Protein AF-A0A8S3QR11-F1 (afdb_monomer_lite)

Secondary structure (DSSP, 8-state):
--PPPTHHHHHHHHHHHHHHHHHHHHHHHHHHH---------S-TTS--------TT-TTTGGG---PPP--------SEEE-TTSEEEE-HHHHTT---EEEEEEEEEPTT-SS-EEE---EEEETTB-EE--SSEEEEEEEETTEEEEEEEEE-----------SS----------TT--HHHHHHH-HHHHHHHHHHS----------

Radius of gyration: 30.71 Å; chains: 1; bounding box: 79×85×57 Å

Sequence (211 aa):
MRAFPINYCTRRKQVLLLLCCLVILYGFKLHVEDDVQFNFININGNEKCEIPKVNPFDESILPFFWKPNPIVCSENTELVYIDDDEMIHINKNRTKGKHIECYYQSVIRKEQSDDKILFGTSVWFNESRSAMMESDFAKVVCVFEGKNIYERLHYHIKKKQKYFKSDNDSFSVLLFGVDSMSRLAAIRELPKTLTYLEKHLALMFLMVIQK

InterPro domains:
  IPR004245 Protein of unknown function DUF229 [PF02995] (72-200)
  IPR004245 Protein of unknown function DUF229 [PTHR10974] (42-207)

Foldseek 3Di:
DDDDDPPPVVVVVVVVVVVVVVVVVVVVVVVVVPPVPPPPDPPDPPDDDDDDPDDLVDPVCVVVDDDDDDDDDDPDDDQWDADPQQKIAGDPVVCVPAWKKKWKWAWAADPPDPPDTDTHDTDIDTHVGIDHDPHQKIWMWMDGPNDTPDTDIDGDDDDPDPPDPPVDPDDDDDDDDDPPDDPSRCVVPVVVVVVCCVVPHPDDDDDDPPD

Structure (mmCIF, N/CA/C/O backbone):
data_AF-A0A8S3QR11-F1
#
_entry.id   AF-A0A8S3QR11-F1
#
loop_
_atom_site.group_PDB
_atom_site.id
_atom_site.type_symbol
_atom_site.label_atom_id
_atom_site.label_alt_id
_atom_site.label_comp_id
_atom_site.label_asym_id
_atom_site.label_entity_id
_atom_site.label_seq_id
_atom_site.pdbx_PDB_ins_code
_atom_site.Cartn_x
_atom_site.Cartn_y
_atom_site.Cartn_z
_atom_site.occupancy
_atom_site.B_iso_or_equiv
_atom_site.auth_seq_id
_atom_site.auth_comp_id
_atom_site.auth_asym_id
_atom_site.auth_atom_id
_atom_site.pdbx_PDB_model_num
ATOM 1 N N . MET A 1 1 ? 53.545 -57.734 26.446 1.00 37.59 1 MET A N 1
ATOM 2 C CA . MET A 1 1 ? 52.810 -56.450 26.462 1.00 37.59 1 MET A CA 1
ATOM 3 C C . MET A 1 1 ? 53.315 -55.570 25.324 1.00 37.59 1 MET A C 1
ATOM 5 O O . MET A 1 1 ? 54.474 -55.184 25.356 1.00 37.59 1 MET A O 1
ATOM 9 N N . ARG A 1 2 ? 52.491 -55.287 24.308 1.00 36.25 2 ARG A N 1
ATOM 10 C CA . ARG A 1 2 ? 52.680 -54.164 23.371 1.00 36.25 2 ARG A CA 1
ATOM 11 C C . ARG A 1 2 ? 51.292 -53.626 23.026 1.00 36.25 2 ARG A C 1
ATOM 13 O O . ARG A 1 2 ? 50.513 -54.327 22.392 1.00 36.25 2 ARG A O 1
ATOM 20 N N . ALA A 1 3 ? 50.975 -52.434 23.520 1.00 46.28 3 ALA A N 1
ATOM 21 C CA . ALA A 1 3 ? 49.742 -51.721 23.211 1.00 46.28 3 ALA A CA 1
ATOM 22 C C . ALA A 1 3 ? 49.945 -50.896 21.929 1.00 46.28 3 ALA A C 1
ATOM 24 O O . ALA A 1 3 ? 50.916 -50.148 21.829 1.00 46.28 3 ALA A O 1
ATOM 25 N N . PHE A 1 4 ? 49.049 -51.044 20.951 1.00 47.19 4 PHE A N 1
ATOM 26 C CA . PHE A 1 4 ? 48.981 -50.192 19.759 1.00 47.19 4 PHE A CA 1
ATOM 27 C C . PHE A 1 4 ? 48.080 -48.971 20.037 1.00 47.19 4 PHE A C 1
ATOM 29 O O . PHE A 1 4 ? 47.032 -49.134 20.664 1.00 47.19 4 PHE A O 1
ATOM 36 N N . PRO A 1 5 ? 48.442 -47.750 19.595 1.00 52.16 5 PRO A N 1
ATOM 37 C CA . PRO A 1 5 ? 47.736 -46.537 19.992 1.00 52.16 5 PRO A CA 1
ATOM 38 C C . PRO A 1 5 ? 46.515 -46.260 19.102 1.00 52.16 5 PRO A C 1
ATOM 40 O O . PRO A 1 5 ? 46.613 -46.123 17.884 1.00 52.16 5 PRO A O 1
ATOM 43 N N . ILE A 1 6 ? 45.364 -46.083 19.748 1.00 55.56 6 ILE A N 1
ATOM 44 C CA . ILE A 1 6 ? 44.039 -45.809 19.158 1.00 55.56 6 ILE A CA 1
ATOM 45 C C . ILE A 1 6 ? 43.934 -44.375 18.565 1.00 55.56 6 ILE A C 1
ATOM 47 O O . ILE A 1 6 ? 43.006 -44.056 17.825 1.00 55.56 6 ILE A O 1
ATOM 51 N N . ASN A 1 7 ? 44.932 -43.512 18.787 1.00 56.22 7 ASN A N 1
ATOM 52 C CA . ASN A 1 7 ? 44.888 -42.082 18.436 1.00 56.22 7 ASN A CA 1
ATOM 53 C C . ASN A 1 7 ? 45.126 -41.741 16.949 1.00 56.22 7 ASN A C 1
ATOM 55 O O . ASN A 1 7 ? 44.887 -40.606 16.534 1.00 56.22 7 ASN A O 1
ATOM 59 N N . TYR A 1 8 ? 45.582 -42.686 16.120 1.00 53.75 8 TYR A N 1
ATOM 60 C CA . TYR A 1 8 ? 45.918 -42.396 14.716 1.00 53.75 8 TYR A CA 1
ATOM 61 C C . TYR A 1 8 ? 44.677 -42.310 13.804 1.00 53.75 8 TYR A C 1
ATOM 63 O O . TYR A 1 8 ? 44.641 -41.530 12.850 1.00 53.75 8 TYR A O 1
ATOM 71 N N . CYS A 1 9 ? 43.620 -43.069 14.116 1.00 55.62 9 CYS A N 1
ATOM 72 C CA . CYS A 1 9 ? 42.429 -43.175 13.265 1.00 55.62 9 CYS A CA 1
ATOM 73 C C . CYS A 1 9 ? 41.533 -41.920 13.341 1.00 55.62 9 CYS A C 1
ATOM 75 O O . CYS A 1 9 ? 41.012 -41.457 12.325 1.00 55.62 9 CYS A O 1
ATOM 77 N N . THR A 1 10 ? 41.418 -41.307 14.523 1.00 59.50 10 THR A N 1
ATOM 78 C CA . THR A 1 10 ? 40.613 -40.093 14.756 1.00 59.50 10 THR A CA 1
ATOM 79 C C . THR A 1 10 ? 41.236 -38.859 14.100 1.00 59.50 10 THR A C 1
ATOM 81 O O . THR A 1 10 ? 40.536 -38.069 13.468 1.00 59.50 10 THR A O 1
ATOM 84 N N . ARG A 1 11 ? 42.571 -38.738 14.152 1.00 66.00 11 ARG A N 1
ATOM 85 C CA . ARG A 1 11 ? 43.321 -37.637 13.527 1.00 66.00 11 ARG A CA 1
ATOM 86 C C . ARG A 1 11 ? 43.220 -37.670 11.998 1.00 66.00 11 ARG A C 1
ATOM 88 O O . ARG A 1 11 ? 43.068 -36.627 11.373 1.00 66.00 11 ARG A O 1
ATOM 95 N N . ARG A 1 12 ? 43.212 -38.865 11.391 1.00 73.38 12 ARG A N 1
ATOM 96 C CA . ARG A 1 12 ? 43.036 -39.035 9.937 1.00 73.38 12 ARG A CA 1
ATOM 97 C C . ARG A 1 12 ? 41.637 -38.624 9.464 1.00 73.38 12 ARG A C 1
ATOM 99 O O . ARG A 1 12 ? 41.526 -37.988 8.422 1.00 73.38 12 ARG A O 1
ATOM 106 N N . LYS A 1 13 ? 40.586 -38.927 10.239 1.00 75.81 13 LYS A N 1
ATOM 107 C CA . LYS A 1 13 ? 39.209 -38.487 9.940 1.00 75.81 13 LYS A CA 1
ATOM 108 C C . LYS A 1 13 ? 39.047 -36.968 10.049 1.00 75.81 13 LYS A C 1
ATOM 110 O O . LYS A 1 13 ? 38.417 -36.372 9.184 1.00 75.81 13 LYS A O 1
ATOM 115 N N . GLN A 1 14 ? 39.656 -36.343 11.060 1.00 78.44 14 GLN A N 1
ATOM 116 C CA . GLN A 1 14 ? 39.632 -34.883 11.224 1.00 78.44 14 GLN A CA 1
ATOM 117 C C . GLN A 1 14 ? 40.345 -34.151 10.077 1.00 78.44 14 GLN A C 1
ATOM 119 O O . GLN A 1 14 ? 39.820 -33.167 9.567 1.00 78.44 14 GLN A O 1
ATOM 124 N N . VAL A 1 15 ? 41.494 -34.661 9.617 1.00 86.62 15 VAL A N 1
ATOM 125 C CA . VAL A 1 15 ? 42.213 -34.088 8.462 1.00 86.62 15 VAL A CA 1
ATOM 126 C C . VAL A 1 15 ? 41.386 -34.192 7.175 1.00 86.62 15 VAL A C 1
ATOM 128 O O . VAL A 1 15 ? 41.342 -33.244 6.398 1.00 86.62 15 VAL A O 1
ATOM 131 N N . LEU A 1 16 ? 40.685 -35.310 6.964 1.00 88.00 16 LEU A N 1
ATOM 132 C CA . LEU A 1 16 ? 39.830 -35.514 5.788 1.00 88.00 16 LEU A CA 1
ATOM 133 C C . LEU A 1 16 ? 38.614 -34.574 5.772 1.00 88.00 16 LEU A C 1
ATOM 135 O O . LEU A 1 16 ? 38.264 -34.044 4.720 1.00 88.00 16 LEU A O 1
ATOM 139 N N . LEU A 1 17 ? 38.012 -34.333 6.940 1.00 89.38 17 LEU A N 1
ATOM 140 C CA . LEU A 1 17 ? 36.920 -33.371 7.114 1.00 89.38 17 LEU A CA 1
ATOM 141 C C . LEU A 1 17 ? 37.377 -31.938 6.822 1.00 89.38 17 LEU A C 1
ATOM 143 O O . LEU A 1 17 ? 36.705 -31.228 6.080 1.00 89.38 17 LEU A O 1
ATOM 147 N N . LEU A 1 18 ? 38.545 -31.539 7.337 1.00 91.56 18 LEU A N 1
ATOM 148 C CA . LEU A 1 18 ? 39.119 -30.218 7.068 1.00 91.56 18 LEU A CA 1
ATOM 149 C C . LEU A 1 18 ? 39.428 -30.019 5.579 1.00 91.56 18 LEU A C 1
ATOM 151 O O . LEU A 1 18 ? 39.108 -28.968 5.032 1.00 91.56 18 LEU A O 1
ATOM 155 N N . LEU A 1 19 ? 39.986 -31.031 4.907 1.00 93.25 19 LEU A N 1
ATOM 156 C CA . LEU A 1 19 ? 40.235 -30.974 3.464 1.00 93.25 19 LEU A CA 1
ATOM 157 C C . LEU A 1 19 ? 38.933 -30.864 2.659 1.00 93.25 19 LEU A C 1
ATOM 159 O O . LEU A 1 19 ? 38.862 -30.039 1.754 1.00 93.25 19 LEU A O 1
ATOM 163 N N . CYS A 1 20 ? 37.889 -31.623 3.011 1.00 92.44 20 CYS A N 1
ATOM 164 C CA . CYS A 1 20 ? 36.579 -31.487 2.363 1.00 92.44 20 CYS A CA 1
ATOM 165 C C . CYS A 1 20 ? 35.984 -30.089 2.566 1.00 92.44 20 CYS A C 1
ATOM 167 O O . CYS A 1 20 ? 35.517 -29.487 1.604 1.00 92.44 20 CYS A O 1
ATOM 169 N N . CYS A 1 21 ? 36.040 -29.540 3.784 1.00 92.56 21 CYS A N 1
ATOM 170 C CA . CYS A 1 21 ? 35.578 -28.177 4.048 1.00 92.56 21 CYS A CA 1
ATOM 171 C C . CYS A 1 21 ? 36.361 -27.136 3.239 1.00 92.56 21 CYS A C 1
ATOM 173 O O . CYS A 1 21 ? 35.747 -26.233 2.685 1.00 92.56 21 CYS A O 1
ATOM 175 N N . LEU A 1 22 ? 37.686 -27.271 3.118 1.00 93.38 22 LEU A N 1
ATOM 176 C CA . LEU A 1 22 ? 38.502 -26.361 2.308 1.00 93.38 22 LEU A CA 1
ATOM 177 C C . LEU A 1 22 ? 38.146 -26.433 0.819 1.00 93.38 22 LEU A C 1
ATOM 179 O O . LEU A 1 22 ? 38.051 -25.394 0.175 1.00 93.38 22 LEU A O 1
ATOM 183 N N . VAL A 1 23 ? 37.893 -27.631 0.282 1.00 93.62 23 VAL A N 1
ATOM 184 C CA . VAL A 1 23 ? 37.453 -27.807 -1.114 1.00 93.62 23 VAL A CA 1
ATOM 185 C C . VAL A 1 23 ? 36.072 -27.189 -1.340 1.00 93.62 23 VAL A C 1
ATOM 187 O O . VAL A 1 23 ? 35.876 -26.494 -2.333 1.00 93.62 23 VAL A O 1
ATOM 190 N N . ILE A 1 24 ? 35.131 -27.381 -0.409 1.00 90.88 24 ILE A N 1
ATOM 191 C CA . ILE A 1 24 ? 33.790 -26.780 -0.488 1.00 90.88 24 ILE A CA 1
ATOM 192 C C . ILE A 1 24 ? 33.879 -25.252 -0.425 1.00 90.88 24 ILE A C 1
ATOM 194 O O . ILE A 1 24 ? 33.267 -24.578 -1.246 1.00 90.88 24 ILE A O 1
ATOM 198 N N . LEU A 1 25 ? 34.667 -24.697 0.501 1.00 90.00 25 LEU A N 1
ATOM 199 C CA . LEU A 1 25 ? 34.869 -23.250 0.616 1.00 90.00 25 LEU A CA 1
ATOM 200 C C . LEU A 1 25 ? 35.546 -22.666 -0.628 1.00 90.00 25 LEU A C 1
ATOM 202 O O . LEU A 1 25 ? 35.169 -21.587 -1.075 1.00 90.00 25 LEU A O 1
ATOM 206 N N . TYR A 1 26 ? 36.509 -23.380 -1.213 1.00 89.88 26 TYR A N 1
ATOM 207 C CA . TYR A 1 26 ? 37.156 -22.966 -2.456 1.00 89.88 26 TYR A CA 1
ATOM 208 C C . TYR A 1 26 ? 36.183 -22.991 -3.643 1.00 89.88 26 TYR A C 1
ATOM 210 O O . TYR A 1 26 ? 36.142 -22.038 -4.414 1.00 89.88 26 TYR A O 1
ATOM 218 N N . GLY A 1 27 ? 35.345 -24.028 -3.744 1.00 86.19 27 GLY A N 1
ATOM 219 C CA . GLY A 1 27 ? 34.282 -24.107 -4.748 1.00 86.19 27 GLY A CA 1
ATOM 220 C C . GLY A 1 27 ? 33.242 -22.996 -4.595 1.00 86.19 27 GLY A C 1
ATOM 221 O O . GLY A 1 27 ? 32.873 -22.368 -5.582 1.00 86.19 27 GLY A O 1
ATOM 222 N N . PHE A 1 28 ? 32.831 -22.686 -3.361 1.00 84.12 28 PHE A N 1
ATOM 223 C CA . PHE A 1 28 ? 31.965 -21.539 -3.081 1.00 84.12 28 PHE A CA 1
ATOM 224 C C . PHE A 1 28 ? 32.622 -20.216 -3.474 1.00 84.12 28 PHE A C 1
ATOM 226 O O . PHE A 1 28 ? 31.956 -19.380 -4.070 1.00 84.12 28 PHE A O 1
ATOM 233 N N . LYS A 1 29 ? 33.918 -20.025 -3.193 1.00 81.81 29 LYS A N 1
ATOM 234 C CA . LYS A 1 29 ? 34.631 -18.806 -3.594 1.00 81.81 29 LYS A CA 1
ATOM 235 C C . LYS A 1 29 ? 34.661 -18.657 -5.115 1.00 81.81 29 LYS A C 1
ATOM 237 O O . LYS A 1 29 ? 34.331 -17.589 -5.604 1.00 81.81 29 LYS A O 1
ATOM 242 N N . LEU A 1 30 ? 34.976 -19.731 -5.844 1.00 77.94 30 LEU A N 1
ATOM 243 C CA . LEU A 1 30 ? 34.954 -19.728 -7.310 1.00 77.94 30 LEU A CA 1
ATOM 244 C C . LEU A 1 30 ? 33.561 -19.399 -7.862 1.00 77.94 30 LEU A C 1
ATOM 246 O O . LEU A 1 30 ? 33.453 -18.611 -8.788 1.00 77.94 30 LEU A O 1
ATOM 250 N N . HIS A 1 31 ? 32.498 -19.946 -7.267 1.00 72.88 31 HIS A N 1
ATOM 251 C CA . HIS A 1 31 ? 31.138 -19.703 -7.750 1.00 72.88 31 HIS A CA 1
ATOM 252 C C . HIS A 1 31 ? 30.599 -18.305 -7.407 1.00 72.88 31 HIS A C 1
ATOM 254 O O . HIS A 1 31 ? 29.742 -17.794 -8.116 1.00 72.88 31 HIS A O 1
ATOM 260 N N . VAL A 1 32 ? 31.092 -17.692 -6.326 1.00 66.00 32 VAL A N 1
ATOM 261 C CA . VAL A 1 32 ? 30.737 -16.321 -5.922 1.00 66.00 32 VAL A CA 1
ATOM 262 C C . VAL A 1 32 ? 31.527 -15.272 -6.715 1.00 66.00 32 VAL A C 1
ATOM 264 O O . VAL A 1 32 ? 31.056 -14.156 -6.876 1.00 66.00 32 VAL A O 1
ATOM 267 N N . GLU A 1 33 ? 32.720 -15.602 -7.212 1.00 57.72 33 GLU A N 1
ATOM 268 C CA . GLU A 1 33 ? 33.581 -14.651 -7.936 1.00 57.72 33 GLU A CA 1
ATOM 269 C C . GLU A 1 33 ? 33.243 -14.563 -9.439 1.00 57.72 33 GLU A C 1
ATOM 271 O O . GLU A 1 33 ? 33.650 -13.608 -10.095 1.00 57.72 33 GLU A O 1
ATOM 276 N N . ASP A 1 34 ? 32.417 -15.482 -9.954 1.00 53.12 34 ASP A N 1
ATOM 277 C CA . ASP A 1 34 ? 31.783 -15.421 -11.283 1.00 53.12 34 ASP A CA 1
ATOM 278 C C . ASP A 1 34 ? 30.555 -14.480 -11.312 1.00 53.12 34 ASP A C 1
ATOM 280 O O . ASP A 1 34 ? 29.586 -14.703 -12.044 1.00 53.12 34 ASP A O 1
ATOM 284 N N . ASP A 1 35 ? 30.580 -13.388 -10.544 1.00 51.78 35 ASP A N 1
ATOM 285 C CA . ASP A 1 35 ? 29.730 -12.242 -10.848 1.00 51.78 35 ASP A CA 1
ATOM 286 C C . ASP A 1 35 ? 30.198 -11.703 -12.202 1.00 51.78 35 ASP A C 1
ATOM 288 O O . ASP A 1 35 ? 31.194 -10.983 -12.307 1.00 51.78 35 ASP A O 1
ATOM 292 N N . VAL A 1 36 ? 29.498 -12.099 -13.267 1.00 54.72 36 VAL A N 1
ATOM 293 C CA . VAL A 1 36 ? 29.716 -11.587 -14.618 1.00 54.72 36 VAL A CA 1
ATOM 294 C C . VAL A 1 36 ? 29.428 -10.088 -14.594 1.00 54.72 36 VAL A C 1
ATOM 296 O O . VAL A 1 36 ? 28.309 -9.634 -14.833 1.00 54.72 36 VAL A O 1
ATOM 299 N N . GLN A 1 37 ? 30.448 -9.295 -14.280 1.00 47.75 37 GLN A N 1
ATOM 300 C CA . GLN A 1 37 ? 30.388 -7.855 -14.409 1.00 47.75 37 GLN A CA 1
ATOM 301 C C . GLN A 1 37 ? 30.398 -7.526 -15.896 1.00 47.75 37 GLN A C 1
ATOM 303 O O . GLN A 1 37 ? 31.449 -7.379 -16.523 1.00 47.75 37 GLN A O 1
ATOM 308 N N . PHE A 1 38 ? 29.207 -7.386 -16.473 1.00 52.09 38 PHE A N 1
ATOM 309 C CA . PHE A 1 38 ? 29.037 -6.666 -17.727 1.00 52.09 38 PHE A CA 1
ATOM 310 C C . PHE A 1 38 ? 29.322 -5.183 -17.470 1.00 52.09 38 PHE A C 1
ATOM 312 O O . PHE A 1 38 ? 28.421 -4.362 -17.313 1.00 52.09 38 PHE A O 1
ATOM 319 N N . ASN A 1 39 ? 30.604 -4.839 -17.396 1.00 50.81 39 ASN A N 1
ATOM 320 C CA . ASN A 1 39 ? 31.046 -3.459 -17.362 1.00 50.81 39 ASN A CA 1
ATOM 321 C C . ASN A 1 39 ? 30.896 -2.897 -18.777 1.00 50.81 39 ASN A C 1
ATOM 323 O O . ASN A 1 39 ? 31.772 -3.058 -19.626 1.00 50.81 39 ASN A O 1
ATOM 327 N N . PHE A 1 40 ? 29.761 -2.248 -19.042 1.00 54.72 40 PHE A N 1
ATOM 328 C CA . PHE A 1 40 ? 29.566 -1.437 -20.242 1.00 54.72 40 PHE A CA 1
ATOM 329 C C . PHE A 1 40 ? 30.420 -0.171 -20.126 1.00 54.72 40 PHE A C 1
ATOM 331 O O . PHE A 1 40 ? 29.933 0.914 -19.817 1.00 54.72 40 PHE A O 1
ATOM 338 N N . ILE A 1 41 ? 31.728 -0.314 -20.326 1.00 59.94 41 ILE A N 1
ATOM 339 C CA . ILE A 1 41 ? 32.644 0.819 -20.370 1.00 59.94 41 ILE A CA 1
ATOM 340 C C . ILE A 1 41 ? 32.497 1.435 -21.753 1.00 59.94 41 ILE A C 1
ATOM 342 O O . ILE A 1 41 ? 32.839 0.814 -22.760 1.00 59.94 41 ILE A O 1
ATOM 346 N N . ASN A 1 42 ? 31.990 2.664 -21.808 1.00 58.81 42 ASN A N 1
ATOM 347 C CA . ASN A 1 42 ? 32.112 3.452 -23.020 1.00 58.81 42 ASN A CA 1
ATOM 348 C C . ASN A 1 42 ? 33.593 3.826 -23.186 1.00 58.81 42 ASN A C 1
ATOM 350 O O . ASN A 1 42 ? 34.095 4.737 -22.529 1.00 58.81 42 ASN A O 1
ATOM 354 N N . ILE A 1 43 ? 34.288 3.068 -24.034 1.00 67.12 43 ILE A N 1
ATOM 355 C CA . ILE A 1 43 ? 35.728 3.192 -24.294 1.00 67.12 43 ILE A CA 1
ATOM 356 C C . ILE A 1 43 ? 36.043 4.534 -24.987 1.00 67.12 43 ILE A C 1
ATOM 358 O O . ILE A 1 43 ? 37.166 5.020 -24.898 1.00 67.12 43 ILE A O 1
ATOM 362 N N . ASN A 1 44 ? 35.040 5.174 -25.604 1.00 66.75 44 ASN A N 1
ATOM 363 C CA . ASN A 1 44 ? 35.144 6.471 -26.264 1.00 66.75 44 ASN A CA 1
ATOM 364 C C . ASN A 1 44 ? 34.030 7.423 -25.795 1.00 66.75 44 ASN A C 1
ATOM 366 O O . ASN A 1 44 ? 32.996 7.593 -26.438 1.00 66.75 44 ASN A O 1
ATOM 370 N N . GLY A 1 45 ? 34.268 8.128 -24.686 1.00 64.81 45 GLY A N 1
ATOM 371 C CA . GLY A 1 45 ? 33.308 9.083 -24.108 1.00 64.81 45 GLY A CA 1
ATOM 372 C C . GLY A 1 45 ? 32.885 10.251 -25.019 1.00 64.81 45 GLY A C 1
ATOM 373 O O . GLY A 1 45 ? 31.935 10.955 -24.683 1.00 64.81 45 GLY A O 1
ATOM 374 N N . ASN A 1 46 ? 33.562 10.441 -26.159 1.00 70.50 46 ASN A N 1
ATOM 375 C CA . ASN A 1 46 ? 33.249 11.456 -27.171 1.00 70.50 46 ASN A CA 1
ATOM 376 C C . ASN A 1 46 ? 32.405 10.920 -28.341 1.00 70.50 46 ASN A C 1
ATOM 378 O O . ASN A 1 46 ? 31.959 11.703 -29.178 1.00 70.50 46 ASN A O 1
ATOM 382 N N . GLU A 1 47 ? 32.192 9.607 -28.428 1.00 75.25 47 GLU A N 1
ATOM 383 C CA . GLU A 1 47 ? 31.338 9.005 -29.447 1.00 75.25 47 GLU A CA 1
ATOM 384 C C . GLU A 1 47 ? 29.885 8.944 -28.981 1.00 75.25 47 GLU A C 1
ATOM 386 O O . GLU A 1 47 ? 29.565 8.874 -27.789 1.00 75.25 47 GLU A O 1
ATOM 391 N N . LYS A 1 48 ? 28.972 8.977 -29.954 1.00 73.12 48 LYS A N 1
ATOM 392 C CA . LYS A 1 48 ? 27.550 8.797 -29.688 1.00 73.12 48 LYS A CA 1
ATOM 393 C C . LYS A 1 48 ? 27.345 7.407 -29.083 1.00 73.12 48 LYS A C 1
ATOM 395 O O . LYS A 1 48 ? 27.685 6.409 -29.704 1.00 73.12 48 LYS A O 1
ATOM 400 N N . CYS A 1 49 ? 26.741 7.344 -27.898 1.00 71.69 49 CYS A N 1
ATOM 401 C CA . CYS A 1 49 ? 26.311 6.074 -27.321 1.00 71.69 49 CYS A CA 1
ATOM 402 C C . CYS A 1 49 ? 25.240 5.445 -28.227 1.00 71.69 49 CYS A C 1
ATOM 404 O O . CYS A 1 49 ? 24.130 5.974 -28.353 1.00 71.69 49 CYS A O 1
ATOM 406 N N . GLU A 1 50 ? 25.577 4.334 -28.876 1.00 75.00 50 GLU A N 1
ATOM 407 C CA . GLU A 1 50 ? 24.630 3.539 -29.649 1.00 75.00 50 GLU A CA 1
ATOM 408 C C . GLU A 1 50 ? 24.043 2.443 -28.762 1.00 75.00 50 GLU A C 1
ATOM 410 O O . GLU A 1 50 ? 24.689 1.446 -28.449 1.00 75.00 50 GLU A O 1
ATOM 415 N N . ILE A 1 51 ? 22.793 2.632 -28.336 1.00 72.88 51 ILE A N 1
ATOM 416 C CA . ILE A 1 51 ? 22.073 1.611 -27.572 1.00 72.88 51 ILE A CA 1
ATOM 417 C C . ILE A 1 51 ? 21.696 0.475 -28.537 1.00 72.88 51 ILE A C 1
ATOM 419 O O . ILE A 1 51 ? 20.973 0.727 -29.511 1.00 72.88 51 ILE A O 1
ATOM 423 N N . PRO A 1 52 ? 22.128 -0.774 -28.283 1.00 78.94 52 PRO A N 1
ATOM 424 C CA . PRO A 1 52 ? 21.804 -1.894 -29.151 1.00 78.94 52 PRO A CA 1
ATOM 425 C C . PRO A 1 52 ? 20.296 -2.161 -29.163 1.00 78.94 52 PRO A C 1
ATOM 427 O O . PRO A 1 52 ? 19.605 -2.083 -28.143 1.00 78.94 52 PRO A O 1
ATOM 430 N N . LYS A 1 53 ? 19.768 -2.522 -30.336 1.00 81.50 53 LYS A N 1
ATOM 431 C CA . LYS A 1 53 ? 18.374 -2.955 -30.486 1.00 81.50 53 LYS A CA 1
ATOM 432 C C . LYS A 1 53 ? 18.242 -4.413 -30.048 1.00 81.50 53 LYS A C 1
ATOM 434 O O . LYS A 1 53 ? 18.350 -5.320 -30.864 1.00 81.50 53 LYS A O 1
ATOM 439 N N . VAL A 1 54 ? 18.016 -4.625 -28.756 1.00 85.00 54 VAL A N 1
ATOM 440 C CA . VAL A 1 54 ? 17.809 -5.962 -28.180 1.00 85.00 54 VAL A CA 1
ATOM 441 C C . VAL A 1 54 ? 16.367 -6.425 -28.412 1.00 85.00 54 VAL A C 1
ATOM 443 O O . VAL A 1 54 ? 15.429 -5.649 -28.205 1.00 85.00 54 VAL A O 1
ATOM 446 N N . ASN A 1 55 ? 16.181 -7.687 -28.815 1.00 88.88 55 ASN A N 1
ATOM 447 C CA . ASN A 1 55 ? 14.860 -8.307 -28.907 1.00 88.88 55 ASN A CA 1
ATOM 448 C C . ASN A 1 55 ? 14.284 -8.521 -27.489 1.00 88.88 55 ASN A C 1
ATOM 450 O O . ASN A 1 55 ? 14.868 -9.270 -26.704 1.00 88.88 55 ASN A O 1
ATOM 454 N N . PRO A 1 56 ? 13.137 -7.910 -27.131 1.00 87.19 56 PRO A N 1
ATOM 455 C CA . PRO A 1 56 ? 12.532 -8.092 -25.815 1.00 87.19 56 PRO A CA 1
ATOM 456 C C . PRO A 1 56 ? 12.088 -9.530 -25.525 1.00 87.19 56 PRO A C 1
ATOM 458 O O . PRO A 1 56 ? 11.843 -9.818 -24.360 1.00 87.19 56 PRO A O 1
ATOM 461 N N . PHE A 1 57 ? 11.974 -10.402 -26.530 1.00 90.25 57 PHE A N 1
ATOM 462 C CA . PHE A 1 57 ? 11.529 -11.795 -26.401 1.00 90.25 57 PHE A CA 1
ATOM 463 C C . PHE A 1 57 ? 12.590 -12.795 -26.880 1.00 90.25 57 PHE A C 1
ATOM 465 O O . PHE A 1 57 ? 12.250 -13.863 -27.378 1.00 90.25 57 PHE A O 1
ATOM 472 N N . ASP A 1 58 ? 13.869 -12.427 -26.789 1.00 91.12 58 ASP A N 1
ATOM 473 C CA . ASP A 1 58 ? 14.969 -13.321 -27.146 1.00 91.12 58 ASP A CA 1
ATOM 474 C C . ASP A 1 58 ? 14.946 -14.600 -26.289 1.00 91.12 58 ASP A C 1
ATOM 476 O O . ASP A 1 58 ? 14.746 -14.535 -25.074 1.00 91.12 58 ASP A O 1
ATOM 480 N N . GLU A 1 59 ? 15.156 -15.765 -26.904 1.00 90.38 59 GLU A N 1
ATOM 481 C CA . GLU A 1 59 ? 15.117 -17.056 -26.204 1.00 90.38 59 GLU A CA 1
ATOM 482 C C . GLU A 1 59 ? 16.119 -17.123 -25.046 1.00 90.38 59 GLU A C 1
ATOM 484 O O . GLU A 1 59 ? 15.840 -17.769 -24.039 1.00 90.38 59 GLU A O 1
ATOM 489 N N . SER A 1 60 ? 17.242 -16.402 -25.137 1.00 89.56 60 SER A N 1
ATOM 490 C CA . SER A 1 60 ? 18.244 -16.343 -24.068 1.00 89.56 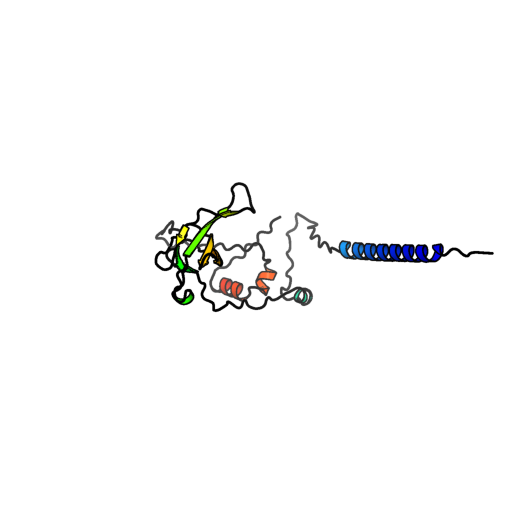60 SER A CA 1
ATOM 491 C C . SER A 1 60 ? 17.735 -15.691 -22.780 1.00 89.56 60 SER A C 1
ATOM 493 O O . SER A 1 60 ? 18.259 -15.989 -21.710 1.00 89.56 60 SER A O 1
ATOM 495 N N . ILE A 1 61 ? 16.712 -14.830 -22.849 1.00 85.44 61 ILE A N 1
ATOM 496 C CA . ILE A 1 61 ? 16.201 -14.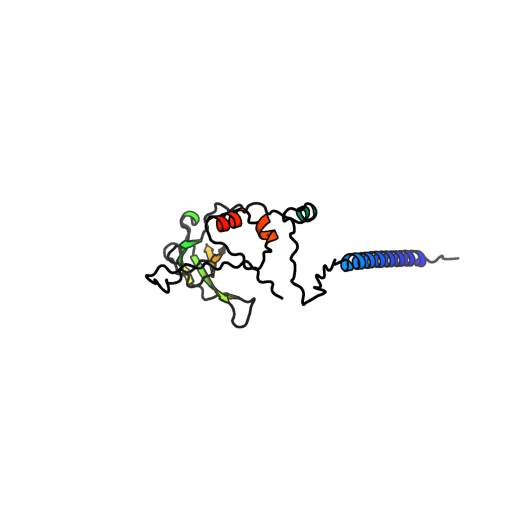085 -21.687 1.00 85.44 61 ILE A CA 1
ATOM 497 C C . ILE A 1 61 ? 14.875 -14.622 -21.143 1.00 85.44 61 ILE A C 1
ATOM 499 O O . ILE A 1 61 ? 14.541 -14.359 -19.988 1.00 85.44 61 ILE A O 1
ATOM 503 N N . LEU A 1 62 ? 14.118 -15.375 -21.948 1.00 86.44 62 LEU A N 1
ATOM 504 C CA . LEU A 1 62 ? 12.825 -15.938 -21.543 1.00 86.44 62 LEU A CA 1
ATOM 505 C C . LEU A 1 62 ? 12.904 -16.836 -20.291 1.00 86.44 62 LEU A C 1
ATOM 507 O O . LEU A 1 62 ? 11.991 -16.742 -19.472 1.00 86.44 62 LEU A O 1
ATOM 511 N N . PRO A 1 63 ? 13.961 -17.647 -20.065 1.00 89.12 63 PRO A N 1
ATOM 512 C CA . PRO A 1 63 ? 14.080 -18.448 -18.844 1.00 89.12 63 PRO A CA 1
ATOM 513 C C . PRO A 1 63 ? 14.180 -17.621 -17.557 1.00 89.12 63 PRO A C 1
ATOM 515 O O . PRO A 1 63 ? 13.836 -18.111 -16.486 1.00 89.12 63 PRO A O 1
ATOM 518 N N . PHE A 1 64 ? 14.635 -16.369 -17.651 1.00 84.38 64 PHE A N 1
ATOM 519 C CA . PHE A 1 64 ? 14.772 -15.459 -16.508 1.00 84.38 64 PHE A CA 1
ATOM 520 C C . PHE A 1 64 ? 13.498 -14.650 -16.240 1.00 84.38 64 PHE A C 1
ATOM 522 O O . PHE A 1 64 ? 13.444 -13.852 -15.306 1.00 84.38 64 PHE A O 1
ATOM 529 N N . PHE A 1 65 ? 12.471 -14.836 -17.067 1.00 82.06 65 PHE A N 1
ATOM 530 C CA . PHE A 1 65 ? 11.202 -14.149 -16.946 1.00 82.06 65 PHE A CA 1
ATOM 531 C C . PHE A 1 65 ? 10.232 -14.958 -16.084 1.00 82.06 65 PHE A C 1
ATOM 533 O O . PHE A 1 65 ? 9.877 -16.091 -16.409 1.00 82.06 65 PHE A O 1
ATOM 540 N N . TRP A 1 66 ? 9.751 -14.351 -15.002 1.00 83.12 66 TRP A N 1
ATOM 541 C CA . TRP A 1 66 ? 8.745 -14.951 -14.136 1.00 83.12 66 TRP A CA 1
ATOM 542 C C . TRP A 1 66 ? 7.423 -14.206 -14.266 1.00 83.12 66 TRP A C 1
ATOM 544 O O . TRP A 1 66 ? 7.329 -13.027 -13.936 1.00 83.12 66 TRP A O 1
ATOM 554 N N . LYS A 1 67 ? 6.382 -14.918 -14.703 1.00 82.50 67 LYS A N 1
ATOM 555 C CA . LYS A 1 67 ? 5.030 -14.370 -14.756 1.00 82.50 67 LYS A CA 1
ATOM 556 C C . LYS A 1 67 ? 4.295 -14.681 -13.450 1.00 82.50 67 LYS A C 1
ATOM 558 O O . LYS A 1 67 ? 4.008 -15.856 -13.203 1.00 82.50 67 LYS A O 1
ATOM 563 N N . PRO A 1 68 ? 3.945 -13.674 -12.632 1.00 83.94 68 PRO A N 1
ATOM 564 C CA . PRO A 1 68 ? 3.137 -13.911 -11.448 1.00 83.94 68 PRO A CA 1
ATOM 565 C C . PRO A 1 68 ? 1.737 -14.389 -11.846 1.00 83.94 68 PRO A C 1
ATOM 567 O O . PRO A 1 68 ? 1.177 -13.981 -12.871 1.00 83.94 68 PRO A O 1
ATOM 570 N N . ASN A 1 69 ? 1.148 -15.243 -11.010 1.00 88.19 69 ASN A N 1
ATOM 571 C CA . ASN A 1 69 ? -0.259 -15.597 -11.155 1.00 88.19 69 ASN A CA 1
ATOM 572 C C . ASN A 1 69 ? -1.135 -14.344 -10.990 1.00 88.19 69 ASN A C 1
ATOM 574 O O . ASN A 1 69 ? -0.779 -13.456 -10.207 1.00 88.19 69 ASN A O 1
ATOM 578 N N . PRO A 1 70 ? -2.283 -14.263 -11.689 1.00 85.81 70 PRO A N 1
ATOM 579 C CA . PRO A 1 70 ? -3.225 -13.171 -11.492 1.00 85.81 70 PRO A CA 1
ATOM 580 C C . PRO A 1 70 ? -3.589 -13.012 -10.015 1.00 85.81 70 PRO A C 1
ATOM 582 O O . PRO A 1 70 ? -3.815 -13.999 -9.311 1.00 85.81 70 PRO A O 1
ATOM 585 N N . ILE A 1 71 ? -3.669 -11.764 -9.559 1.00 84.00 71 ILE A N 1
ATOM 586 C CA . ILE A 1 71 ? -4.123 -11.454 -8.205 1.00 84.00 71 ILE A CA 1
ATOM 587 C C . ILE A 1 71 ? -5.595 -11.858 -8.111 1.00 84.00 71 ILE A C 1
ATOM 589 O O . ILE A 1 71 ? -6.451 -11.283 -8.783 1.00 84.00 71 ILE A O 1
ATOM 593 N N . VAL A 1 72 ? -5.889 -12.858 -7.283 1.00 84.94 72 VAL A N 1
ATOM 594 C CA . VAL A 1 72 ? -7.265 -13.233 -6.953 1.00 84.94 72 VAL A CA 1
ATOM 595 C C . VAL A 1 72 ? -7.733 -12.308 -5.835 1.00 84.94 72 VAL A C 1
ATOM 597 O O . VAL A 1 72 ? -7.408 -12.512 -4.665 1.00 84.94 72 VAL A O 1
ATOM 600 N N . CYS A 1 73 ? -8.464 -11.255 -6.196 1.00 77.25 73 CYS A N 1
ATOM 601 C CA . CYS A 1 73 ? -9.110 -10.385 -5.220 1.00 77.25 73 CYS A CA 1
ATOM 602 C C . CYS A 1 73 ? -10.187 -11.186 -4.480 1.00 77.25 73 CYS A C 1
ATOM 604 O O . CYS A 1 73 ? -11.061 -11.776 -5.112 1.00 77.25 73 CYS A O 1
ATOM 606 N N . SER A 1 74 ? -10.137 -11.229 -3.147 1.00 73.56 74 SER A N 1
ATOM 607 C CA . SER A 1 74 ? -11.195 -11.898 -2.389 1.00 73.56 74 SER A CA 1
ATOM 608 C C . SER A 1 74 ? -12.484 -11.080 -2.485 1.00 73.56 74 SER A C 1
ATOM 610 O O . SER A 1 74 ? -12.452 -9.874 -2.252 1.00 73.56 74 SER A O 1
ATOM 612 N N . GLU A 1 75 ? -13.622 -11.731 -2.715 1.00 67.06 75 GLU A N 1
ATOM 613 C CA . GLU A 1 75 ? -14.949 -11.093 -2.672 1.00 67.06 75 GLU A CA 1
ATOM 614 C C . GLU A 1 75 ? -15.368 -10.659 -1.253 1.00 67.06 75 GLU A C 1
ATOM 616 O O . GLU A 1 75 ? -16.472 -10.150 -1.038 1.00 67.06 75 GLU A O 1
ATOM 621 N N . ASN A 1 76 ? -14.509 -10.857 -0.245 1.00 63.75 76 ASN A N 1
ATOM 622 C CA . ASN A 1 76 ? -14.798 -10.391 1.097 1.00 63.75 76 ASN A CA 1
ATOM 623 C C . ASN A 1 76 ? -14.754 -8.865 1.150 1.00 63.75 76 ASN A C 1
ATOM 625 O O . ASN A 1 76 ? -13.698 -8.267 1.331 1.00 63.75 76 ASN A O 1
ATOM 629 N N . THR A 1 77 ? -15.934 -8.254 1.053 1.00 66.75 77 THR A N 1
ATOM 630 C CA . THR A 1 77 ? -16.164 -6.874 1.484 1.00 66.75 77 THR A CA 1
ATOM 631 C C . THR A 1 77 ? -15.574 -6.662 2.876 1.00 66.75 77 THR A C 1
ATOM 633 O O . THR A 1 77 ? -15.879 -7.406 3.814 1.00 66.75 77 THR A O 1
ATOM 636 N N . GLU A 1 78 ? -14.695 -5.671 2.988 1.00 84.44 78 GLU A N 1
ATOM 637 C CA . GLU A 1 78 ? -13.981 -5.371 4.222 1.00 84.44 78 GLU A CA 1
ATOM 638 C C . GLU A 1 78 ? -14.953 -4.962 5.342 1.00 84.44 78 GLU A C 1
ATOM 640 O O . GLU A 1 78 ? -16.060 -4.467 5.093 1.00 84.44 78 GLU A O 1
ATOM 645 N N . LEU A 1 79 ? -14.555 -5.213 6.598 1.00 91.50 79 LEU A N 1
ATOM 646 C CA . LEU A 1 79 ? -15.332 -4.803 7.776 1.00 91.50 79 LEU A CA 1
ATOM 647 C C . LEU A 1 79 ? -15.449 -3.279 7.856 1.00 91.50 79 LEU A C 1
ATOM 649 O O . LEU A 1 79 ? -16.445 -2.769 8.356 1.00 91.50 79 LEU A O 1
ATOM 653 N N . VAL A 1 80 ? -14.435 -2.573 7.369 1.00 93.88 80 VAL A N 1
ATOM 654 C CA . VAL A 1 80 ? -14.364 -1.117 7.343 1.00 93.88 80 VAL A CA 1
ATOM 655 C C . VAL A 1 80 ? -14.134 -0.684 5.906 1.00 93.88 80 VAL A C 1
ATOM 657 O O . VAL A 1 80 ? -13.405 -1.361 5.190 1.00 93.88 80 VAL A O 1
ATOM 660 N N . TYR A 1 81 ? -14.747 0.416 5.490 1.00 92.00 81 TYR A N 1
ATOM 661 C CA . TYR A 1 81 ? -14.515 1.024 4.183 1.00 92.00 81 TYR A CA 1
ATOM 662 C C . TYR A 1 81 ? -14.486 2.548 4.304 1.00 92.00 81 TYR A C 1
ATOM 664 O O . TYR A 1 81 ? -14.972 3.109 5.289 1.00 92.00 81 TYR A O 1
ATOM 672 N N . ILE A 1 82 ? -13.911 3.199 3.295 1.00 92.00 82 ILE A N 1
ATOM 673 C CA . ILE A 1 82 ? -13.862 4.656 3.169 1.00 92.00 82 ILE A CA 1
ATOM 674 C C . ILE A 1 82 ? -14.747 5.043 1.990 1.00 92.00 82 ILE A C 1
ATOM 676 O O . ILE A 1 82 ? -14.654 4.420 0.931 1.00 92.00 82 ILE A O 1
ATOM 680 N N . ASP A 1 83 ? -15.629 6.018 2.187 1.00 90.44 83 ASP A N 1
ATOM 681 C CA . ASP A 1 83 ? -16.498 6.522 1.126 1.00 90.44 83 ASP A CA 1
ATOM 682 C C . ASP A 1 83 ? -15.854 7.663 0.317 1.00 90.44 83 ASP A C 1
ATOM 684 O O . ASP A 1 83 ? -14.711 8.070 0.537 1.00 90.44 83 ASP A O 1
ATOM 688 N N . ASP A 1 84 ? -16.601 8.169 -0.662 1.00 87.81 84 ASP A N 1
ATOM 689 C CA . ASP A 1 84 ? -16.168 9.265 -1.530 1.00 87.81 84 ASP A CA 1
ATOM 690 C C . ASP A 1 84 ? -16.037 10.618 -0.811 1.00 87.81 84 ASP A C 1
ATOM 692 O O . ASP A 1 84 ? -15.431 11.536 -1.378 1.00 87.81 84 ASP A O 1
ATOM 696 N N . ASP A 1 85 ? -16.597 10.735 0.396 1.00 88.75 85 ASP A N 1
ATOM 697 C CA . ASP A 1 85 ? -16.571 11.921 1.256 1.00 88.75 85 ASP A CA 1
ATOM 698 C C . ASP A 1 85 ? -15.461 11.826 2.321 1.00 88.75 85 ASP A C 1
ATOM 700 O O . ASP A 1 85 ? -15.431 12.603 3.275 1.00 88.75 85 ASP A O 1
ATOM 704 N N . GLU A 1 86 ? -14.517 10.894 2.140 1.00 89.94 86 GLU A N 1
ATOM 705 C CA . GLU A 1 86 ? -13.365 10.673 3.023 1.00 89.94 86 GLU A CA 1
ATOM 706 C C . GLU A 1 86 ? -13.772 10.198 4.434 1.00 89.94 86 GLU A C 1
ATOM 708 O O . GLU A 1 86 ? -13.001 10.305 5.393 1.00 89.94 86 GLU A O 1
ATOM 713 N N . MET A 1 87 ? -14.978 9.641 4.579 1.00 92.88 87 MET A N 1
ATOM 714 C CA . MET A 1 87 ? -15.506 9.145 5.846 1.00 92.88 87 MET A CA 1
ATOM 715 C C . MET A 1 87 ? -15.260 7.643 5.990 1.00 92.88 87 MET A C 1
ATOM 717 O O . MET A 1 87 ? -15.525 6.849 5.088 1.00 92.88 87 MET A O 1
ATOM 721 N N . ILE A 1 88 ? -14.784 7.240 7.167 1.00 94.19 88 ILE A N 1
ATOM 722 C CA . ILE A 1 88 ? -14.577 5.843 7.547 1.00 94.19 88 ILE A CA 1
ATOM 723 C C . ILE A 1 88 ? -15.865 5.281 8.149 1.00 94.19 88 ILE A C 1
ATOM 725 O O . ILE A 1 88 ? -16.423 5.843 9.098 1.00 94.19 88 ILE A O 1
ATOM 729 N N . HIS A 1 89 ? -16.292 4.127 7.636 1.00 93.88 89 HIS A N 1
ATOM 730 C CA . HIS A 1 89 ? -17.520 3.441 8.031 1.00 93.88 89 HIS A CA 1
ATOM 731 C C . HIS A 1 89 ? -17.273 1.987 8.400 1.00 93.88 89 HIS A C 1
ATOM 733 O O . HIS A 1 89 ? -16.423 1.318 7.816 1.00 93.88 89 HIS A O 1
ATOM 739 N N . ILE A 1 90 ? -18.092 1.465 9.315 1.00 94.00 90 ILE A N 1
ATOM 740 C CA . ILE A 1 90 ? -18.194 0.025 9.559 1.00 94.00 90 ILE A CA 1
ATOM 741 C C . ILE A 1 90 ? -19.276 -0.554 8.645 1.00 94.00 90 ILE A C 1
ATOM 743 O O . ILE A 1 90 ? -20.416 -0.089 8.612 1.00 94.00 90 IL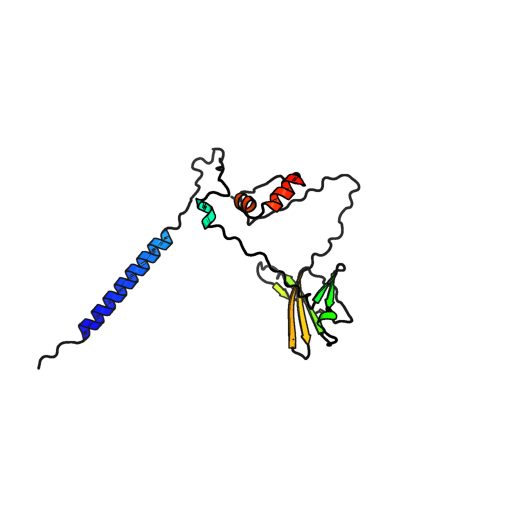E A O 1
ATOM 747 N N . ASN A 1 91 ? -18.936 -1.619 7.928 1.00 91.56 91 ASN A N 1
ATOM 748 C CA . ASN A 1 91 ? -19.866 -2.369 7.105 1.00 91.56 91 ASN A CA 1
ATOM 749 C C . ASN A 1 91 ? -20.852 -3.164 7.979 1.00 91.56 91 ASN A C 1
ATOM 751 O O . ASN A 1 91 ? -20.549 -4.265 8.446 1.00 91.56 91 ASN A O 1
ATOM 755 N N . LYS A 1 92 ? -22.065 -2.628 8.152 1.00 87.44 92 LYS A N 1
ATOM 756 C CA . LYS A 1 92 ? -23.148 -3.222 8.964 1.00 87.44 92 LYS A CA 1
ATOM 757 C C . LYS A 1 92 ? -23.506 -4.654 8.557 1.00 87.44 92 LYS A C 1
ATOM 759 O O . LYS A 1 92 ? -23.827 -5.488 9.401 1.00 87.44 92 LYS A O 1
ATOM 764 N N . ASN A 1 93 ? -23.374 -4.992 7.274 1.00 86.81 93 ASN A N 1
ATOM 765 C CA . ASN A 1 93 ? -23.646 -6.352 6.798 1.00 86.81 93 ASN A CA 1
ATOM 766 C C . ASN A 1 93 ? -22.640 -7.374 7.357 1.00 86.81 93 ASN A C 1
ATOM 768 O O . ASN A 1 93 ? -22.948 -8.562 7.460 1.00 86.81 93 ASN A O 1
ATOM 772 N N . ARG A 1 94 ? -21.437 -6.926 7.741 1.00 86.50 94 ARG A N 1
ATOM 773 C CA . ARG A 1 94 ? -20.381 -7.768 8.317 1.00 86.50 94 ARG A CA 1
ATOM 774 C C . ARG A 1 94 ? -20.443 -7.858 9.836 1.00 86.50 94 ARG A C 1
ATOM 776 O O . ARG A 1 94 ? -19.950 -8.842 10.386 1.00 86.50 94 ARG A O 1
ATOM 783 N N . THR A 1 95 ? -21.073 -6.897 10.506 1.00 85.44 95 THR A N 1
ATOM 784 C CA . THR A 1 95 ? -21.181 -6.907 11.970 1.00 85.44 95 THR A CA 1
ATOM 785 C C . THR A 1 95 ? -22.258 -7.862 12.472 1.00 85.44 95 THR A C 1
ATOM 787 O O . THR A 1 95 ? -22.165 -8.351 13.596 1.00 85.44 95 THR A O 1
ATOM 790 N N . LYS A 1 96 ? -23.253 -8.196 11.634 1.00 83.94 96 LYS A N 1
ATOM 791 C CA . LYS A 1 96 ? -24.394 -9.061 11.997 1.00 83.94 96 LYS A CA 1
ATOM 792 C C . LYS A 1 96 ? -25.118 -8.569 13.264 1.00 83.94 96 LYS A C 1
ATOM 794 O O . LYS A 1 96 ? -25.558 -9.380 14.075 1.00 83.94 96 LYS A O 1
ATOM 799 N N . GLY A 1 97 ? -25.197 -7.247 13.450 1.00 79.81 97 GLY A N 1
ATOM 800 C CA . GLY A 1 97 ? -25.839 -6.612 14.608 1.00 79.81 97 GLY A CA 1
ATOM 801 C C . GLY A 1 97 ? -25.010 -6.629 15.897 1.00 79.81 97 GLY A C 1
ATOM 802 O O . GLY A 1 97 ? -25.532 -6.310 16.963 1.00 79.81 97 GLY A O 1
ATOM 803 N N . LYS A 1 98 ? -23.732 -7.015 15.828 1.00 86.44 98 LYS A N 1
ATOM 804 C CA . LYS A 1 98 ? -22.814 -6.943 16.967 1.00 86.44 98 LYS A CA 1
ATOM 805 C C . LYS A 1 98 ? -22.332 -5.516 17.172 1.00 86.44 98 LYS A C 1
ATOM 807 O O . LYS A 1 98 ? -21.858 -4.896 16.233 1.00 86.44 98 LYS A O 1
ATOM 812 N N . HIS A 1 99 ? -22.346 -5.048 18.415 1.00 89.12 99 HIS A N 1
ATOM 813 C CA . HIS A 1 99 ? -21.760 -3.757 18.754 1.00 89.12 99 HIS A CA 1
ATOM 814 C C . HIS A 1 99 ? -20.229 -3.823 18.659 1.00 89.12 99 HIS A C 1
ATOM 816 O O . HIS A 1 99 ? -19.570 -4.381 19.536 1.00 89.12 99 HIS A O 1
ATOM 822 N N . ILE A 1 100 ? -19.683 -3.300 17.563 1.00 92.75 100 ILE A N 1
ATOM 823 C CA . ILE A 1 100 ? -18.245 -3.222 17.305 1.00 92.75 100 ILE A CA 1
ATOM 824 C C . ILE A 1 100 ? -17.815 -1.764 17.435 1.00 92.75 100 ILE A C 1
ATOM 826 O O . ILE A 1 100 ? -18.386 -0.877 16.797 1.00 92.75 100 ILE A O 1
ATOM 830 N N . GLU A 1 101 ? -16.779 -1.536 18.234 1.00 94.19 101 GLU A N 1
ATOM 831 C CA . GLU A 1 101 ? -16.123 -0.239 18.340 1.00 94.19 101 GLU A CA 1
ATOM 832 C C . GLU A 1 101 ? -14.821 -0.280 17.552 1.00 94.19 101 GLU A C 1
ATOM 834 O O . GLU A 1 101 ? -14.020 -1.206 17.698 1.00 94.19 101 GLU A O 1
ATOM 839 N N . CYS A 1 102 ? -14.600 0.719 16.706 1.00 96.25 102 CYS A N 1
ATOM 840 C CA . CYS A 1 102 ? -13.362 0.855 15.961 1.00 96.25 102 CYS A CA 1
ATOM 841 C C . CYS A 1 102 ? -12.696 2.183 16.296 1.00 96.25 102 CYS A C 1
ATOM 843 O O . CYS A 1 102 ? -13.340 3.159 16.676 1.00 96.25 102 CYS A O 1
ATOM 845 N N . TYR A 1 103 ? -11.389 2.237 16.102 1.00 96.75 103 TYR A N 1
ATOM 846 C CA . TYR A 1 103 ? -10.660 3.487 16.058 1.00 96.75 103 TYR A CA 1
ATOM 847 C C . TYR A 1 103 ? -9.666 3.464 14.913 1.00 96.75 103 TYR A C 1
ATOM 849 O O . TYR A 1 103 ? -9.189 2.402 14.500 1.00 96.75 103 TYR A O 1
ATOM 857 N N . TYR A 1 104 ? -9.350 4.647 14.403 1.00 96.75 104 TYR A N 1
ATOM 858 C CA . TYR A 1 104 ? -8.246 4.814 13.476 1.00 96.75 104 TYR A CA 1
ATOM 859 C C . TYR A 1 104 ? -7.164 5.712 14.067 1.00 96.75 104 TYR A C 1
ATOM 861 O O . TYR A 1 104 ? -7.426 6.550 14.930 1.00 96.75 104 TYR A O 1
ATOM 869 N N . GLN A 1 105 ? -5.941 5.518 13.589 1.00 96.69 105 GLN A N 1
ATOM 870 C CA . GLN A 1 105 ? -4.796 6.376 13.858 1.00 96.69 105 GLN A CA 1
ATOM 871 C C . GLN A 1 105 ? -4.139 6.734 12.531 1.00 96.69 105 GLN A C 1
ATOM 873 O O . GLN A 1 105 ? -3.746 5.845 11.772 1.00 96.69 105 GLN A O 1
ATOM 878 N N . SER A 1 106 ? -4.000 8.029 12.261 1.00 95.06 106 SER A N 1
ATOM 879 C CA . SER A 1 106 ? -3.275 8.518 11.087 1.00 95.06 106 SER A CA 1
ATOM 880 C C . SER A 1 106 ? -1.825 8.034 11.109 1.00 95.06 106 SER A C 1
ATOM 882 O O . SER A 1 106 ? -1.173 8.072 12.156 1.00 95.06 106 SER A O 1
ATOM 884 N N . VAL A 1 107 ? -1.313 7.597 9.961 1.00 94.25 107 VAL A N 1
ATOM 885 C CA . VAL A 1 107 ? 0.097 7.234 9.791 1.00 94.25 107 VAL A CA 1
ATOM 886 C C . VAL A 1 107 ? 0.874 8.483 9.400 1.00 94.25 107 VAL A C 1
ATOM 888 O O . VAL A 1 107 ? 0.641 9.076 8.349 1.00 94.25 107 VAL A O 1
ATOM 891 N N . ILE A 1 108 ? 1.801 8.891 10.258 1.00 91.62 108 ILE A N 1
ATOM 892 C CA . ILE A 1 108 ? 2.568 10.130 10.122 1.00 91.62 108 ILE A CA 1
ATOM 893 C C . ILE A 1 108 ? 4.033 9.756 9.913 1.00 91.62 108 ILE A C 1
ATOM 895 O O . ILE A 1 108 ? 4.576 8.933 10.649 1.00 91.62 108 ILE A O 1
ATOM 899 N N . ARG A 1 109 ? 4.702 10.346 8.920 1.00 90.25 109 ARG A N 1
ATOM 900 C CA . ARG A 1 109 ? 6.150 10.151 8.746 1.00 90.25 109 ARG A CA 1
ATOM 901 C C . ARG A 1 109 ? 6.888 10.879 9.861 1.00 90.25 109 ARG A C 1
ATOM 903 O O . ARG A 1 109 ? 6.589 12.037 10.144 1.00 90.25 109 ARG A O 1
ATOM 910 N N . LYS A 1 110 ? 7.842 10.205 10.501 1.00 92.31 110 LYS A N 1
ATOM 911 C CA . LYS A 1 110 ? 8.675 10.845 11.517 1.00 92.31 110 LYS A CA 1
ATOM 912 C C . LYS A 1 110 ? 9.590 11.866 10.839 1.00 92.31 110 LYS A C 1
ATOM 914 O O . LYS A 1 110 ? 10.255 11.535 9.862 1.00 92.31 110 LYS A O 1
ATOM 919 N N . GLU A 1 111 ? 9.647 13.085 11.368 1.00 90.50 111 GLU A N 1
ATOM 920 C CA . GLU A 1 111 ? 10.588 14.091 10.873 1.00 90.50 111 GLU A CA 1
ATOM 921 C C . GLU A 1 111 ? 12.032 13.578 10.943 1.00 90.50 111 GLU A C 1
ATOM 923 O O . GLU A 1 111 ? 12.407 12.872 11.885 1.00 90.50 111 GLU A O 1
ATOM 928 N N . GLN A 1 112 ? 12.835 13.944 9.939 1.00 88.62 112 GLN A N 1
ATOM 929 C CA . GLN A 1 112 ? 14.248 13.560 9.827 1.00 88.62 112 GLN A CA 1
ATOM 930 C C . GLN A 1 112 ? 14.481 12.035 9.820 1.00 88.62 112 GLN A C 1
ATOM 932 O O . GLN A 1 112 ? 15.503 11.553 10.307 1.00 88.62 112 GLN A O 1
ATOM 937 N N . SER A 1 113 ? 13.530 11.261 9.291 1.00 88.81 113 SER A N 1
ATOM 938 C CA . SER A 1 113 ? 13.660 9.812 9.127 1.00 88.81 113 SER A CA 1
ATOM 939 C C . SER A 1 113 ? 13.003 9.365 7.828 1.00 88.81 113 SER A C 1
ATOM 941 O O . SER A 1 113 ? 11.852 9.710 7.564 1.00 88.81 113 SER A O 1
ATOM 943 N N . ASP A 1 114 ? 13.698 8.532 7.061 1.00 83.56 114 ASP A N 1
ATOM 944 C CA . ASP A 1 114 ? 13.185 8.049 5.772 1.00 83.56 114 ASP A CA 1
ATOM 945 C C . ASP A 1 114 ? 12.282 6.812 5.920 1.00 83.56 114 ASP A C 1
ATOM 947 O O . ASP A 1 114 ? 11.382 6.581 5.110 1.00 83.56 114 ASP A O 1
ATOM 951 N N . ASP A 1 115 ? 12.483 6.048 6.994 1.00 89.00 115 ASP A N 1
ATOM 952 C CA . ASP A 1 115 ? 11.941 4.706 7.223 1.00 89.00 115 ASP A CA 1
ATOM 953 C C . ASP A 1 115 ? 11.003 4.595 8.440 1.00 89.00 115 ASP A C 1
ATOM 955 O O . ASP A 1 115 ? 10.396 3.546 8.662 1.00 89.00 115 ASP A O 1
ATOM 959 N N . LYS A 1 116 ? 10.863 5.658 9.245 1.00 91.94 116 LYS A N 1
ATOM 960 C CA . LYS A 1 116 ? 10.082 5.614 10.493 1.00 91.94 116 LYS A CA 1
ATOM 961 C C . LYS A 1 116 ? 8.728 6.286 10.354 1.00 91.94 116 LYS A C 1
ATOM 963 O O . LYS A 1 116 ? 8.600 7.407 9.859 1.00 91.94 116 LYS A O 1
ATOM 968 N N . ILE A 1 117 ? 7.726 5.613 10.909 1.00 93.31 117 ILE A N 1
ATOM 969 C CA . ILE A 1 117 ? 6.355 6.103 11.026 1.00 93.31 117 ILE A CA 1
ATOM 970 C C . ILE A 1 117 ? 5.964 6.275 12.494 1.00 93.31 117 ILE A C 1
ATOM 972 O O . ILE A 1 117 ? 6.487 5.604 13.384 1.00 93.31 117 ILE A O 1
ATOM 976 N N . LEU A 1 118 ? 5.025 7.180 12.730 1.00 93.88 118 LEU A N 1
ATOM 977 C CA . LEU A 1 118 ? 4.346 7.418 13.992 1.00 93.88 118 LEU A CA 1
ATOM 978 C C . LEU A 1 118 ? 2.845 7.227 13.774 1.00 93.88 118 LEU A C 1
ATOM 980 O O . LEU A 1 118 ? 2.327 7.500 12.691 1.00 93.88 118 LEU A O 1
ATOM 984 N N . PHE A 1 119 ? 2.147 6.782 14.813 1.00 95.12 119 PHE A N 1
ATOM 985 C CA . PHE A 1 119 ? 0.690 6.724 14.811 1.00 95.12 119 PHE A CA 1
ATOM 986 C C . PHE A 1 119 ? 0.137 7.924 15.571 1.00 95.12 119 PHE A C 1
ATOM 988 O O . PHE A 1 119 ? 0.583 8.219 16.681 1.00 95.12 119 PHE A O 1
ATOM 995 N N . GLY A 1 120 ? -0.814 8.617 14.950 1.00 93.19 120 GLY A N 1
ATOM 996 C CA . GLY A 1 120 ? -1.513 9.744 15.550 1.00 93.19 120 GLY A CA 1
ATOM 997 C C . GLY A 1 120 ? -2.439 9.342 16.701 1.00 93.19 120 GLY A C 1
ATOM 998 O O . GLY A 1 120 ? -2.463 8.200 17.172 1.00 93.19 120 GLY A O 1
ATOM 999 N N . THR A 1 121 ? -3.236 10.309 17.147 1.00 95.31 121 THR A N 1
ATOM 1000 C CA . THR A 1 121 ? -4.270 10.092 18.162 1.00 95.31 121 THR A CA 1
ATOM 1001 C C . THR A 1 121 ? -5.341 9.125 17.659 1.00 95.31 121 THR A C 1
ATOM 1003 O O . THR A 1 121 ? -5.683 9.110 16.476 1.00 95.31 121 THR A O 1
ATOM 1006 N N . SER A 1 122 ? -5.869 8.301 18.566 1.00 96.44 122 SER A N 1
ATOM 1007 C CA . SER A 1 122 ? -6.966 7.388 18.246 1.00 96.44 122 SER A CA 1
ATOM 1008 C C . SER A 1 122 ? -8.277 8.153 18.127 1.00 96.44 122 SER A C 1
ATOM 1010 O O . SER A 1 122 ? -8.734 8.765 19.094 1.00 96.44 122 SER A O 1
ATOM 1012 N N . VAL A 1 123 ? -8.899 8.074 16.956 1.00 96.69 123 VAL A N 1
ATOM 1013 C CA . VAL A 1 123 ? -10.227 8.632 16.698 1.00 96.69 123 VAL A CA 1
ATOM 1014 C C . VAL A 1 123 ? -11.223 7.485 16.596 1.00 96.69 123 VAL A C 1
ATOM 1016 O O . VAL A 1 123 ? -11.127 6.639 15.706 1.00 96.69 123 VAL A O 1
ATOM 1019 N N . TRP A 1 124 ? -12.158 7.445 17.542 1.00 95.94 124 TRP A N 1
ATOM 1020 C CA . TRP A 1 124 ? -13.135 6.369 17.683 1.00 95.94 124 TRP A CA 1
ATOM 1021 C C . TRP A 1 124 ? -14.366 6.590 16.807 1.00 95.94 124 TRP A C 1
ATOM 1023 O O . TRP A 1 124 ? -14.878 7.705 16.696 1.00 95.94 124 TRP A O 1
ATOM 1033 N N . PHE A 1 125 ? -14.861 5.503 16.226 1.00 95.31 125 PHE A N 1
ATOM 1034 C CA . PHE A 1 125 ? -16.047 5.460 15.383 1.00 95.31 125 PHE A CA 1
ATOM 1035 C C . PHE A 1 125 ? -16.773 4.119 15.557 1.00 95.31 125 PHE A C 1
ATOM 1037 O O . PHE A 1 125 ? -16.214 3.134 16.044 1.00 95.31 125 PHE A O 1
ATOM 1044 N N . ASN A 1 126 ? -18.052 4.085 15.201 1.00 93.44 126 ASN A N 1
ATOM 1045 C CA . ASN A 1 126 ? -18.890 2.895 15.327 1.00 93.44 126 ASN A CA 1
ATOM 1046 C C . ASN A 1 126 ? -19.947 2.855 14.212 1.00 93.44 126 ASN A C 1
ATOM 1048 O O . ASN A 1 126 ? -19.947 3.683 13.305 1.00 93.44 126 ASN A O 1
ATOM 1052 N N . GLU A 1 127 ? -20.873 1.898 14.270 1.00 88.38 127 GLU A N 1
ATOM 1053 C CA . GLU A 1 127 ? -21.913 1.730 13.242 1.00 88.38 127 GLU A CA 1
ATOM 1054 C C . GLU A 1 127 ? -22.872 2.923 13.082 1.00 88.38 127 GLU A C 1
ATOM 1056 O O . GLU A 1 127 ? -23.518 3.066 12.038 1.00 88.38 127 GLU A O 1
ATOM 106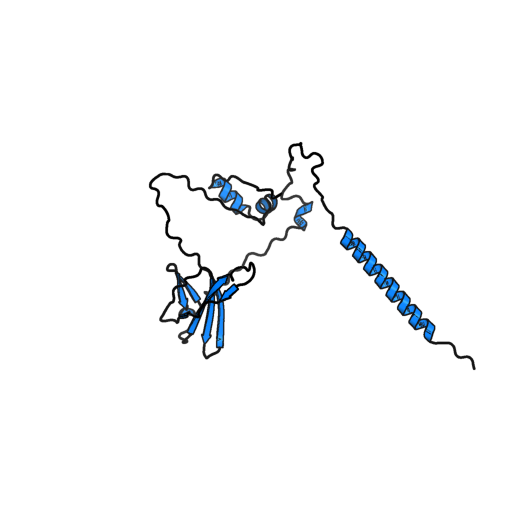1 N N . SER A 1 128 ? -23.000 3.759 14.114 1.00 87.38 128 SER A N 1
ATOM 1062 C CA . SER A 1 128 ? -23.891 4.925 14.130 1.00 87.38 128 SER A CA 1
ATOM 1063 C C . SER A 1 128 ? -23.156 6.236 13.865 1.00 87.38 128 SER A C 1
ATOM 1065 O O . SER A 1 128 ? -23.797 7.236 13.550 1.00 87.38 128 SER A O 1
ATOM 1067 N N . ARG A 1 129 ? -21.828 6.253 14.006 1.00 90.94 129 ARG A N 1
ATOM 1068 C CA . ARG A 1 129 ? -20.997 7.449 13.892 1.00 90.94 129 ARG A CA 1
ATOM 1069 C C . ARG A 1 129 ? -19.748 7.133 13.084 1.00 90.94 129 ARG A C 1
ATOM 1071 O O . ARG A 1 129 ? -18.851 6.469 13.596 1.00 90.94 129 ARG A O 1
ATOM 1078 N N . SER A 1 130 ? -19.691 7.659 11.864 1.00 92.88 130 SER A N 1
ATOM 1079 C CA . SER A 1 130 ? -18.488 7.673 11.033 1.00 92.88 130 SER A CA 1
ATOM 1080 C C . SER A 1 130 ? -17.482 8.723 11.515 1.00 92.88 130 SER A C 1
ATOM 1082 O O . SER A 1 130 ? -17.806 9.602 12.324 1.00 92.88 130 SER A O 1
ATOM 1084 N N . ALA A 1 131 ? -16.249 8.631 11.019 1.00 94.19 131 ALA A N 1
ATOM 1085 C CA . ALA A 1 131 ? -15.200 9.608 11.292 1.00 94.19 131 ALA A CA 1
ATOM 1086 C C . ALA A 1 131 ? -14.445 9.981 10.011 1.00 94.19 131 ALA A C 1
ATOM 1088 O O . ALA A 1 131 ? -14.250 9.134 9.145 1.00 94.19 131 ALA A O 1
ATOM 1089 N N . MET A 1 132 ? -14.037 11.243 9.894 1.00 92.69 132 MET A N 1
ATOM 1090 C CA . MET A 1 132 ? -13.343 11.765 8.713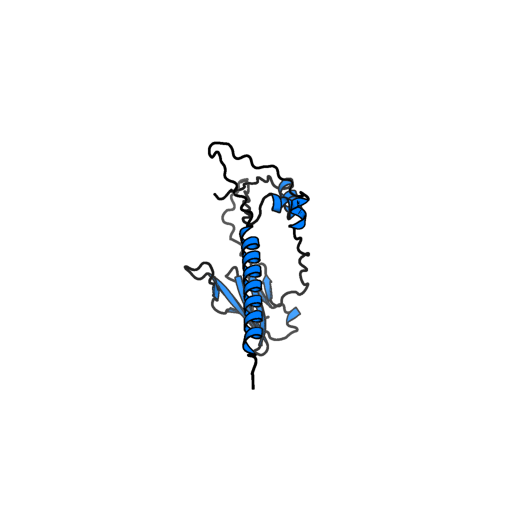 1.00 92.69 132 MET A CA 1
ATOM 1091 C C . MET A 1 132 ? -11.862 11.378 8.735 1.00 92.69 132 MET A C 1
ATOM 1093 O O . MET A 1 132 ? -11.152 11.703 9.685 1.00 92.69 132 MET A O 1
ATOM 1097 N N . MET A 1 133 ? -11.367 10.726 7.683 1.00 90.81 133 MET A N 1
ATOM 1098 C CA . MET A 1 133 ? -9.959 10.346 7.584 1.00 90.81 133 MET A CA 1
ATOM 1099 C C . MET A 1 133 ? -9.107 11.503 7.058 1.00 90.81 133 MET A C 1
ATOM 1101 O O . MET A 1 133 ? -8.893 11.672 5.863 1.00 90.81 133 MET A O 1
ATOM 1105 N N . GLU A 1 134 ? -8.549 12.297 7.968 1.00 85.25 134 GLU A N 1
ATOM 1106 C CA . GLU A 1 134 ? -7.729 13.454 7.592 1.00 85.25 134 GLU A CA 1
ATOM 1107 C C . GLU A 1 134 ? -6.330 13.115 7.044 1.00 85.25 134 GLU A C 1
ATOM 1109 O O . GLU A 1 134 ? -5.570 14.024 6.715 1.00 85.25 134 GLU A O 1
ATOM 1114 N N . SER A 1 135 ? -5.947 11.852 6.915 1.00 88.62 135 SER A N 1
ATOM 1115 C CA . SER A 1 135 ? -4.646 11.454 6.362 1.00 88.62 135 SER A CA 1
ATOM 1116 C C . SER A 1 135 ? -4.825 10.504 5.187 1.00 88.62 135 SER A C 1
ATOM 1118 O O . SER A 1 135 ? -5.864 9.869 5.066 1.00 88.62 135 SER A O 1
ATOM 1120 N N . ASP A 1 136 ? -3.811 10.394 4.328 1.00 89.81 136 ASP A N 1
ATOM 1121 C CA . ASP A 1 136 ? -3.852 9.469 3.186 1.00 89.81 136 ASP A CA 1
ATOM 1122 C C . ASP A 1 136 ? -3.803 8.000 3.636 1.00 89.81 136 ASP A C 1
ATOM 1124 O O . ASP A 1 136 ? -4.241 7.109 2.912 1.00 89.81 136 ASP A O 1
ATOM 1128 N N . PHE A 1 137 ? -3.282 7.748 4.843 1.00 93.25 137 PHE A N 1
ATOM 1129 C CA . PHE A 1 137 ? -3.083 6.420 5.412 1.00 93.25 137 PHE A CA 1
ATOM 1130 C C . PHE A 1 137 ? -3.510 6.395 6.875 1.00 93.25 137 PHE A C 1
ATOM 1132 O O . PHE A 1 137 ? -2.993 7.161 7.690 1.00 93.25 137 PHE A O 1
ATOM 1139 N N . ALA A 1 138 ? -4.365 5.444 7.238 1.00 94.88 138 ALA A N 1
ATOM 1140 C CA . ALA A 1 138 ? -4.761 5.227 8.619 1.00 94.88 138 ALA A CA 1
ATOM 1141 C C . ALA A 1 138 ? -4.666 3.754 9.003 1.00 94.88 138 ALA A C 1
ATOM 1143 O O . ALA A 1 138 ? -5.104 2.860 8.281 1.00 94.88 138 ALA A O 1
ATOM 1144 N N . LYS A 1 139 ? -4.131 3.493 10.193 1.00 96.38 139 LYS A N 1
ATOM 1145 C CA . LYS A 1 139 ? -4.262 2.194 10.843 1.00 96.38 139 LYS A CA 1
ATOM 1146 C C . LYS A 1 139 ? -5.631 2.129 11.501 1.00 96.38 139 LYS A C 1
ATOM 1148 O O . LYS A 1 139 ? -5.910 2.943 12.372 1.00 96.38 139 LYS A O 1
ATOM 1153 N N . VAL A 1 140 ? -6.451 1.156 11.123 1.00 96.62 140 VAL A N 1
ATOM 1154 C CA . VAL A 1 140 ? -7.773 0.919 11.708 1.00 96.62 140 VAL A CA 1
ATOM 1155 C C . VAL A 1 140 ? -7.744 -0.350 12.539 1.00 96.62 140 VAL A C 1
ATOM 1157 O O . VAL A 1 140 ? -7.312 -1.400 12.059 1.00 96.62 140 VAL A O 1
ATOM 1160 N N . VAL A 1 141 ? -8.251 -0.256 13.764 1.00 96.81 141 VAL A N 1
ATOM 1161 C CA . VAL A 1 141 ? -8.424 -1.381 14.682 1.00 96.81 141 VAL A CA 1
ATOM 1162 C C . VAL A 1 141 ? -9.880 -1.430 15.121 1.00 96.81 141 VAL A C 1
ATOM 1164 O O . VAL A 1 141 ? -10.436 -0.405 15.508 1.00 96.81 141 VAL A O 1
ATOM 1167 N N . CYS A 1 142 ? -10.493 -2.612 15.078 1.00 95.56 142 CYS A N 1
ATOM 1168 C CA . CYS A 1 142 ? -11.828 -2.836 15.627 1.00 95.56 142 CYS A CA 1
ATOM 1169 C C . CYS A 1 142 ? -11.802 -3.875 16.738 1.00 95.56 142 CYS A C 1
ATOM 1171 O O . CYS A 1 142 ? -11.163 -4.928 16.622 1.00 95.56 142 CYS A O 1
ATOM 1173 N N . VAL A 1 143 ? -12.554 -3.577 17.790 1.00 94.94 143 VAL A N 1
ATOM 1174 C CA . VAL A 1 143 ? -12.628 -4.336 19.029 1.00 94.94 143 VAL A CA 1
ATOM 1175 C C . VAL A 1 143 ? -14.054 -4.841 19.223 1.00 94.94 143 VAL A C 1
ATOM 1177 O O . VAL A 1 143 ? -15.029 -4.107 19.064 1.00 94.94 143 VAL A O 1
ATOM 1180 N N . PHE A 1 144 ? -14.172 -6.117 19.578 1.00 93.25 144 PHE A N 1
ATOM 1181 C CA . PHE A 1 144 ? -15.423 -6.745 19.986 1.00 93.25 144 PHE A CA 1
ATOM 1182 C C . PHE A 1 144 ? -15.175 -7.535 21.269 1.00 93.25 144 PHE A C 1
ATOM 1184 O O . PHE A 1 144 ? -14.264 -8.362 21.310 1.00 93.25 144 PHE A O 1
ATOM 1191 N N . GLU A 1 145 ? -15.948 -7.256 22.323 1.00 91.94 145 GLU A N 1
ATOM 1192 C CA . GLU A 1 145 ? -15.808 -7.908 23.640 1.00 91.94 145 GLU A CA 1
ATOM 1193 C C . GLU A 1 145 ? -14.360 -7.876 24.179 1.00 91.94 145 GLU A C 1
ATOM 1195 O O . GLU A 1 145 ? -13.831 -8.862 24.691 1.00 91.94 145 GLU A O 1
ATOM 1200 N N . GLY A 1 146 ? -13.682 -6.736 24.007 1.00 89.19 146 GLY A N 1
ATOM 1201 C CA . GLY A 1 146 ? -12.297 -6.538 24.447 1.00 89.19 146 GLY A CA 1
ATOM 1202 C C . GLY A 1 146 ? -11.232 -7.245 23.598 1.00 89.19 146 GLY A C 1
ATOM 1203 O O . GLY A 1 146 ? -10.057 -7.209 23.956 1.00 89.19 146 GLY A O 1
ATOM 1204 N N . LYS A 1 147 ? -11.605 -7.878 22.478 1.00 93.69 147 LYS A N 1
ATOM 1205 C CA . LYS A 1 147 ? -10.672 -8.542 21.555 1.00 93.69 147 LYS A CA 1
ATOM 1206 C C . LYS A 1 147 ? -10.568 -7.801 20.229 1.00 93.69 147 LYS A C 1
ATOM 1208 O O . LYS A 1 147 ? -11.584 -7.438 19.638 1.00 93.69 147 LYS A O 1
ATOM 1213 N N . ASN A 1 148 ? -9.344 -7.660 19.723 1.00 94.31 148 ASN A N 1
ATOM 1214 C CA . ASN A 1 148 ? -9.098 -7.145 18.378 1.00 94.31 148 ASN A CA 1
ATOM 1215 C C . ASN A 1 148 ? -9.582 -8.173 17.349 1.00 94.31 148 ASN A C 1
ATOM 1217 O O . ASN A 1 148 ? -9.051 -9.280 17.270 1.00 94.31 148 ASN A O 1
ATOM 1221 N N . ILE A 1 149 ? -10.596 -7.804 16.570 1.00 92.81 149 ILE A N 1
ATOM 1222 C CA . ILE A 1 149 ? -11.174 -8.649 15.511 1.00 92.81 149 ILE A CA 1
ATOM 1223 C C . ILE A 1 149 ? -10.778 -8.184 14.108 1.00 92.81 149 ILE A C 1
ATOM 1225 O O . ILE A 1 149 ? -10.989 -8.900 13.131 1.00 92.81 149 ILE A O 1
ATOM 1229 N N . TYR A 1 150 ? -10.217 -6.981 14.005 1.00 93.50 150 TYR A N 1
ATOM 1230 C CA . TYR A 1 150 ? -9.792 -6.372 12.757 1.00 93.50 150 TYR A CA 1
ATOM 1231 C C . TYR A 1 150 ? -8.639 -5.415 13.028 1.00 93.50 150 TYR A C 1
ATOM 1233 O O . TYR A 1 150 ? -8.734 -4.581 13.925 1.00 93.50 150 TYR A O 1
ATOM 1241 N N . GLU A 1 151 ? -7.573 -5.523 12.243 1.00 95.50 151 GLU A N 1
ATOM 1242 C CA . GLU A 1 151 ? -6.438 -4.605 12.272 1.00 95.50 151 GLU A CA 1
ATOM 1243 C C . GLU A 1 151 ? -5.852 -4.520 10.863 1.00 95.50 151 GLU A C 1
ATOM 1245 O O . GLU A 1 151 ? -5.300 -5.501 10.360 1.00 95.50 151 GLU A O 1
ATOM 1250 N N . ARG A 1 152 ? -6.031 -3.376 10.192 1.00 94.06 152 ARG A N 1
ATOM 1251 C CA . ARG A 1 152 ? -5.545 -3.152 8.820 1.00 94.06 152 ARG A CA 1
ATOM 1252 C C . ARG A 1 152 ? -5.145 -1.705 8.583 1.00 94.06 152 ARG A C 1
ATOM 1254 O O . ARG A 1 152 ? -5.656 -0.793 9.228 1.00 94.06 152 ARG A O 1
ATOM 1261 N N . LEU A 1 153 ? -4.249 -1.513 7.620 1.00 93.88 153 LEU A N 1
ATOM 1262 C CA . LEU A 1 153 ? -3.988 -0.207 7.032 1.00 93.88 153 LEU A CA 1
ATOM 1263 C C . LEU A 1 153 ? -5.025 0.065 5.949 1.00 93.88 153 LEU A C 1
ATOM 1265 O O . LEU A 1 153 ? -5.205 -0.743 5.042 1.00 93.88 153 LEU A O 1
ATOM 1269 N N . HIS A 1 154 ? -5.670 1.214 6.060 1.00 93.19 154 HIS A N 1
ATOM 1270 C CA . HIS A 1 154 ? -6.531 1.782 5.040 1.00 93.19 154 HIS A CA 1
ATOM 1271 C C . HIS A 1 154 ? -5.830 2.960 4.385 1.00 93.19 154 HIS A C 1
ATOM 1273 O O . HIS A 1 154 ? -5.055 3.669 5.033 1.00 93.19 154 HIS A O 1
ATOM 1279 N N . TYR A 1 155 ? -6.108 3.162 3.104 1.00 91.88 155 TYR A N 1
ATOM 1280 C CA . TYR A 1 155 ? -5.606 4.296 2.349 1.00 91.88 155 TYR A CA 1
ATOM 1281 C C . TYR A 1 155 ? -6.727 4.911 1.520 1.00 91.88 155 TYR A C 1
ATOM 1283 O O . TYR A 1 155 ? -7.615 4.212 1.033 1.00 91.88 155 TYR A O 1
ATOM 1291 N N . HIS A 1 156 ? -6.672 6.224 1.348 1.00 87.50 156 HIS A N 1
ATOM 1292 C CA . HIS A 1 156 ? -7.563 6.954 0.459 1.00 87.50 156 HIS A CA 1
ATOM 1293 C C . HIS A 1 156 ? -6.786 8.076 -0.218 1.00 87.50 156 HIS A C 1
ATOM 1295 O O . HIS A 1 156 ? -5.873 8.660 0.362 1.00 87.50 156 HIS A O 1
ATOM 1301 N N . ILE A 1 157 ? -7.143 8.370 -1.465 1.00 80.75 157 ILE A N 1
ATOM 1302 C CA . ILE A 1 157 ? -6.555 9.482 -2.202 1.00 80.75 157 ILE A CA 1
ATOM 1303 C C . ILE A 1 157 ? -7.441 10.689 -1.961 1.00 80.75 157 ILE A C 1
ATOM 1305 O O . ILE A 1 157 ? -8.489 10.811 -2.593 1.00 80.75 157 ILE A O 1
ATOM 1309 N N . LYS A 1 158 ? -6.995 11.595 -1.088 1.00 76.88 158 LYS A N 1
ATOM 1310 C CA . LYS A 1 158 ? -7.707 12.850 -0.866 1.00 76.88 158 LYS A CA 1
ATOM 1311 C C . LYS A 1 158 ? -7.952 13.578 -2.174 1.00 76.88 158 LYS A C 1
ATOM 1313 O O . LYS A 1 158 ? -7.031 13.775 -2.982 1.00 76.88 158 LYS A O 1
ATOM 1318 N N . LYS A 1 159 ? -9.183 14.045 -2.370 1.00 73.44 159 LYS A N 1
ATOM 1319 C CA . LYS A 1 159 ? -9.512 14.875 -3.530 1.00 73.44 159 LYS A CA 1
ATOM 1320 C C . LYS A 1 159 ? -8.809 16.215 -3.345 1.00 73.44 159 LYS A C 1
ATOM 1322 O O . LYS A 1 159 ? -9.267 17.079 -2.600 1.00 73.44 159 LYS A O 1
ATOM 1327 N N . LYS A 1 160 ? -7.675 16.413 -4.029 1.00 71.19 160 LYS A N 1
ATOM 1328 C CA . LYS A 1 160 ? -7.041 17.735 -4.083 1.00 71.19 160 LYS A CA 1
ATOM 1329 C C . LYS A 1 160 ? -8.081 18.730 -4.591 1.00 71.19 160 LYS A C 1
ATOM 1331 O O . LYS A 1 160 ? -8.710 18.494 -5.626 1.00 71.19 160 LYS A O 1
ATOM 1336 N N . GLN A 1 161 ? -8.258 19.834 -3.867 1.00 63.78 161 GLN A N 1
ATOM 1337 C CA . GLN A 1 161 ? -9.059 20.950 -4.360 1.00 63.78 161 GLN A CA 1
ATOM 1338 C C . GLN A 1 161 ? -8.540 21.312 -5.755 1.00 63.78 161 GLN A C 1
ATOM 1340 O O . GLN A 1 161 ? -7.327 21.327 -5.977 1.00 63.78 161 GLN A O 1
ATOM 1345 N N . LYS A 1 162 ? -9.442 21.527 -6.719 1.00 60.12 162 LYS A N 1
ATOM 1346 C CA . LYS A 1 162 ? -9.058 21.937 -8.075 1.00 60.12 162 LYS A CA 1
ATOM 1347 C C . LYS A 1 162 ? -8.406 23.316 -7.996 1.00 60.12 162 LYS A C 1
ATOM 1349 O O . LYS A 1 162 ? -9.085 24.334 -8.092 1.00 60.12 162 LYS A O 1
ATOM 1354 N N . TYR A 1 163 ? -7.094 23.349 -7.808 1.00 62.41 163 TYR A N 1
ATOM 1355 C CA . TYR A 1 163 ? -6.301 24.547 -8.007 1.00 62.41 163 TYR A CA 1
ATOM 1356 C C . TYR A 1 163 ? -6.291 24.796 -9.519 1.00 62.41 163 TYR A C 1
ATOM 1358 O O . TYR A 1 163 ? -5.667 24.048 -10.263 1.00 62.41 163 TYR A O 1
ATOM 1366 N N . PHE A 1 164 ? -7.040 25.818 -9.940 1.00 56.28 164 PHE A N 1
ATOM 1367 C CA . PHE A 1 164 ? -7.242 26.297 -11.314 1.00 56.28 164 PHE A CA 1
ATOM 1368 C C . PHE A 1 164 ? -8.212 25.489 -12.200 1.00 56.28 164 PHE A C 1
ATOM 1370 O O . PHE A 1 164 ? -7.873 24.479 -12.806 1.00 56.28 164 PHE A O 1
ATOM 1377 N N . LYS A 1 165 ? -9.423 26.036 -12.385 1.00 52.84 165 LYS A N 1
ATOM 1378 C CA . LYS A 1 165 ? -10.061 26.054 -13.710 1.00 52.84 165 LYS A CA 1
ATOM 1379 C C . LYS A 1 165 ? -9.422 27.219 -14.469 1.00 52.84 165 LYS A C 1
ATOM 1381 O O . LYS A 1 165 ? -9.748 28.365 -14.178 1.00 52.84 165 LYS A O 1
ATOM 1386 N N . SER A 1 166 ? -8.489 26.962 -15.381 1.00 57.22 166 SER A N 1
ATOM 1387 C CA . SER A 1 166 ? -8.200 27.949 -16.425 1.00 57.22 166 SER A CA 1
ATOM 1388 C C . SER A 1 166 ? -9.168 27.693 -17.575 1.00 57.22 166 SER A C 1
ATOM 1390 O O . SER A 1 166 ? -9.134 26.614 -18.160 1.00 57.22 166 SER A O 1
ATOM 1392 N N . ASP A 1 167 ? -10.017 28.670 -17.886 1.00 61.22 167 ASP A N 1
ATOM 1393 C CA . ASP A 1 167 ? -11.043 28.638 -18.945 1.00 61.22 167 ASP A CA 1
ATOM 1394 C C . ASP A 1 167 ? -10.479 28.647 -20.384 1.00 61.22 167 ASP A C 1
ATOM 1396 O O . ASP A 1 167 ? -11.145 29.080 -21.315 1.00 61.22 167 ASP A O 1
ATOM 1400 N N . ASN A 1 168 ? -9.260 28.156 -20.604 1.00 58.56 168 ASN A N 1
ATOM 1401 C CA . ASN A 1 168 ? -8.674 28.041 -21.937 1.00 58.56 168 ASN A CA 1
ATOM 1402 C C . ASN A 1 168 ? -8.177 26.618 -22.164 1.00 58.56 168 ASN A C 1
ATOM 1404 O O . ASN A 1 168 ? -7.648 26.013 -21.226 1.00 58.56 168 ASN A O 1
ATOM 1408 N N . ASP A 1 169 ? -8.331 26.145 -23.409 1.00 58.88 169 ASP A N 1
ATOM 1409 C CA . ASP A 1 169 ? -7.814 24.899 -24.003 1.00 58.88 169 ASP A CA 1
ATOM 1410 C C . ASP A 1 169 ? -6.298 24.749 -23.789 1.00 58.88 169 ASP A C 1
ATOM 1412 O O . ASP A 1 169 ? -5.466 24.846 -24.691 1.00 58.88 169 ASP A O 1
ATOM 1416 N N . SER A 1 170 ? -5.914 24.554 -22.538 1.00 62.69 170 SER A N 1
ATOM 1417 C CA . SER A 1 170 ? -4.558 24.288 -22.115 1.00 62.69 170 SER A CA 1
ATOM 1418 C C . SER A 1 170 ? -4.355 22.792 -22.244 1.00 62.69 170 SER A C 1
ATOM 1420 O O . SER A 1 170 ? -5.099 21.985 -21.683 1.00 62.69 170 SER A O 1
ATOM 1422 N N . PHE A 1 171 ? -3.361 22.410 -23.040 1.00 59.78 171 PHE A N 1
ATOM 1423 C CA . PHE A 1 171 ? -2.964 21.018 -23.167 1.00 59.78 171 PHE A CA 1
ATOM 1424 C C . PHE A 1 171 ? -2.721 20.437 -21.770 1.00 59.78 171 PHE A C 1
ATOM 1426 O O . PHE A 1 171 ? -1.864 20.912 -21.024 1.00 59.78 171 PHE A O 1
ATOM 1433 N N . SER A 1 172 ? -3.489 19.410 -21.408 1.00 67.56 172 SER A N 1
ATOM 1434 C CA . SER A 1 172 ? -3.250 18.661 -20.181 1.00 67.56 172 SER A CA 1
ATOM 1435 C C . SER A 1 172 ? -2.032 17.767 -20.405 1.00 67.56 172 SER A C 1
ATOM 1437 O O . SER A 1 172 ? -2.084 16.818 -21.186 1.00 67.56 172 SER A O 1
ATOM 1439 N N . VAL A 1 173 ? -0.910 18.096 -19.763 1.00 69.94 173 VAL A N 1
ATOM 1440 C CA . VAL A 1 173 ? 0.292 17.255 -19.778 1.00 69.94 173 VAL A CA 1
ATOM 1441 C C . VAL A 1 173 ? 0.219 16.292 -18.598 1.00 69.94 173 VAL A C 1
ATOM 1443 O O . VAL A 1 173 ? 0.274 16.709 -17.443 1.00 69.94 173 VAL A O 1
ATOM 1446 N N . LEU A 1 174 ? 0.119 14.994 -18.890 1.00 73.12 174 LEU A N 1
ATOM 1447 C CA . LEU A 1 174 ? 0.245 13.931 -17.897 1.00 73.12 174 LEU A CA 1
ATOM 1448 C C . LEU A 1 174 ? 1.671 13.377 -17.935 1.00 73.12 174 LEU A C 1
ATOM 1450 O O . LEU A 1 174 ? 2.020 12.612 -18.833 1.00 73.12 174 LEU A O 1
ATOM 1454 N N . LEU A 1 175 ? 2.489 13.749 -16.951 1.00 77.62 175 LEU A N 1
ATOM 1455 C CA . LEU A 1 175 ? 3.793 13.127 -16.744 1.00 77.62 175 LEU A CA 1
ATOM 1456 C C . LEU A 1 175 ? 3.634 11.911 -15.827 1.00 77.62 175 LEU A C 1
ATOM 1458 O O . LEU A 1 175 ? 3.250 12.047 -14.666 1.00 77.62 175 LEU A O 1
ATOM 1462 N N . PHE A 1 176 ? 3.942 10.726 -16.349 1.00 74.50 176 PHE A N 1
ATOM 1463 C CA . PHE A 1 176 ? 3.891 9.466 -15.614 1.00 74.50 176 PHE A CA 1
ATOM 1464 C C . PHE A 1 176 ? 5.283 8.829 -15.599 1.00 74.50 176 PHE A C 1
ATOM 1466 O O . PHE A 1 176 ? 5.817 8.479 -16.650 1.00 74.50 176 PHE A O 1
ATOM 1473 N N . GLY A 1 177 ? 5.883 8.720 -14.412 1.00 78.88 177 GLY A N 1
ATOM 1474 C CA . GLY A 1 177 ? 7.220 8.159 -14.216 1.00 78.88 177 GLY A CA 1
ATOM 1475 C C . GLY A 1 177 ? 7.165 6.773 -13.582 1.00 78.88 177 GLY A C 1
ATOM 1476 O O . GLY A 1 177 ? 6.484 6.582 -12.577 1.00 78.88 177 GLY A O 1
ATOM 1477 N N . VAL A 1 178 ? 7.907 5.821 -14.149 1.00 81.75 178 VAL A N 1
ATOM 1478 C CA . VAL A 1 178 ? 8.101 4.475 -13.594 1.00 81.75 178 VAL A CA 1
ATOM 1479 C C . VAL A 1 178 ? 9.600 4.231 -13.475 1.00 81.75 178 VAL A C 1
ATOM 1481 O O . VAL A 1 178 ? 10.269 4.017 -14.480 1.00 81.75 178 VAL A O 1
ATOM 1484 N N . ASP A 1 179 ? 10.124 4.302 -12.254 1.00 76.56 179 ASP A N 1
ATOM 1485 C CA . ASP A 1 179 ? 11.571 4.242 -11.991 1.00 76.56 179 ASP A CA 1
ATOM 1486 C C . ASP A 1 179 ? 12.106 2.797 -12.002 1.00 76.56 179 ASP A C 1
ATOM 1488 O O . ASP A 1 179 ? 13.198 2.497 -12.470 1.00 76.56 179 ASP A O 1
ATOM 1492 N N . SER A 1 180 ? 11.284 1.838 -11.578 1.00 81.88 180 SER A N 1
ATOM 1493 C CA . SER A 1 180 ? 11.719 0.448 -11.396 1.00 81.88 180 SER A CA 1
ATOM 1494 C C . SER A 1 180 ? 11.584 -0.433 -12.645 1.00 81.88 180 SER A C 1
ATOM 1496 O O . SER A 1 180 ? 11.623 -1.657 -12.530 1.00 81.88 180 SER A O 1
ATOM 1498 N N . MET A 1 181 ? 11.381 0.142 -13.837 1.00 81.81 181 MET A N 1
ATOM 1499 C CA . MET A 1 181 ? 11.130 -0.635 -15.056 1.00 81.81 181 MET A CA 1
ATOM 1500 C C . MET A 1 181 ? 11.964 -0.167 -16.246 1.00 81.81 181 MET A C 1
ATOM 1502 O O . MET A 1 181 ? 11.858 0.966 -16.707 1.00 81.81 181 MET A O 1
ATOM 1506 N N . SER A 1 182 ? 12.730 -1.092 -16.830 1.00 84.31 182 SER A N 1
ATOM 1507 C CA . SER A 1 182 ? 13.377 -0.853 -18.121 1.00 84.31 182 SER A CA 1
ATOM 1508 C C . SER A 1 182 ? 12.355 -0.854 -19.262 1.00 84.31 182 SER A C 1
ATOM 1510 O O . SER A 1 182 ? 11.310 -1.506 -19.193 1.00 84.31 182 SER A O 1
ATOM 1512 N N . ARG A 1 183 ? 12.686 -0.194 -20.379 1.00 83.06 183 ARG A N 1
ATOM 1513 C CA . ARG A 1 183 ? 11.844 -0.199 -21.588 1.00 83.06 183 ARG A CA 1
ATOM 1514 C C . ARG A 1 183 ? 11.539 -1.613 -22.091 1.00 83.06 183 ARG A C 1
ATOM 1516 O O . ARG A 1 183 ? 10.411 -1.892 -22.483 1.00 83.06 183 ARG A O 1
ATOM 1523 N N . LEU A 1 184 ? 12.527 -2.511 -22.076 1.00 86.31 184 LEU A N 1
ATOM 1524 C CA . LEU A 1 184 ? 12.336 -3.900 -22.510 1.00 86.31 184 LEU A CA 1
ATOM 1525 C C . LEU A 1 184 ? 11.403 -4.663 -21.560 1.00 86.31 184 LEU A C 1
ATOM 1527 O O . LEU A 1 184 ? 10.563 -5.430 -22.025 1.00 86.31 184 LEU A O 1
ATOM 1531 N N . ALA A 1 185 ? 11.513 -4.425 -20.248 1.00 86.00 185 ALA A N 1
ATOM 1532 C CA . ALA A 1 185 ? 10.597 -5.000 -19.268 1.00 86.00 185 ALA A CA 1
ATOM 1533 C C . ALA A 1 185 ? 9.166 -4.484 -19.469 1.00 86.00 185 ALA A C 1
ATOM 1535 O O . ALA A 1 185 ? 8.240 -5.285 -19.484 1.00 86.00 185 ALA A O 1
ATOM 1536 N N . ALA A 1 186 ? 8.980 -3.185 -19.724 1.00 87.00 186 ALA A N 1
ATOM 1537 C CA . ALA A 1 186 ? 7.662 -2.624 -20.019 1.00 87.00 186 ALA A CA 1
ATOM 1538 C C . ALA A 1 186 ? 7.017 -3.272 -21.256 1.00 87.00 186 ALA A C 1
ATOM 1540 O O . ALA A 1 186 ? 5.835 -3.606 -21.214 1.00 87.00 186 ALA A O 1
ATOM 1541 N N . ILE A 1 187 ? 7.789 -3.504 -22.328 1.00 89.12 187 ILE A N 1
ATOM 1542 C CA . ILE A 1 187 ? 7.298 -4.174 -23.549 1.00 89.12 187 ILE A CA 1
ATOM 1543 C C . ILE A 1 187 ? 6.775 -5.583 -23.248 1.00 89.12 187 ILE A C 1
ATOM 1545 O O . ILE A 1 187 ? 5.738 -5.977 -23.781 1.00 89.12 187 ILE A O 1
ATOM 1549 N N . ARG A 1 188 ? 7.467 -6.331 -22.383 1.00 88.44 188 ARG A N 1
ATOM 1550 C CA . ARG A 1 188 ? 7.072 -7.694 -22.006 1.00 88.44 188 ARG A CA 1
ATOM 1551 C C . ARG A 1 188 ? 5.903 -7.734 -21.022 1.00 88.44 188 ARG A C 1
ATOM 1553 O O . ARG A 1 188 ? 4.963 -8.497 -21.224 1.00 88.44 188 ARG A O 1
ATOM 1560 N N . GLU A 1 189 ? 5.984 -6.940 -19.959 1.00 87.31 189 GLU A N 1
ATOM 1561 C CA . GLU A 1 189 ? 5.109 -7.047 -18.783 1.00 87.31 189 GLU A CA 1
ATOM 1562 C C . GLU A 1 189 ? 3.841 -6.209 -18.902 1.00 87.31 189 GLU A C 1
ATOM 1564 O O . GLU A 1 189 ? 2.792 -6.564 -18.366 1.00 87.31 189 GLU A O 1
ATOM 1569 N N . LEU A 1 190 ? 3.911 -5.094 -19.633 1.00 88.81 190 LEU A N 1
ATOM 1570 C CA . LEU A 1 190 ? 2.823 -4.128 -19.756 1.00 88.81 190 LEU A CA 1
ATOM 1571 C C . LEU A 1 190 ? 2.376 -3.908 -21.213 1.00 88.81 190 LEU A C 1
ATOM 1573 O O . LEU A 1 190 ? 2.125 -2.764 -21.606 1.00 88.81 190 LEU A O 1
ATOM 1577 N N . PRO A 1 191 ? 2.195 -4.961 -22.037 1.00 90.25 191 PRO A N 1
ATOM 1578 C CA . PRO A 1 191 ? 1.909 -4.793 -23.461 1.00 90.25 191 PRO A CA 1
ATOM 1579 C C . PRO A 1 191 ? 0.581 -4.063 -23.700 1.00 90.25 191 PRO A C 1
ATOM 1581 O O . PRO A 1 191 ? 0.472 -3.233 -24.603 1.00 90.25 191 PRO A O 1
ATOM 1584 N N . LYS A 1 192 ? -0.428 -4.316 -22.854 1.00 90.50 192 LYS A N 1
ATOM 1585 C CA . LYS A 1 192 ? -1.732 -3.639 -22.923 1.00 90.50 192 LYS A CA 1
ATOM 1586 C C . LYS A 1 192 ? -1.623 -2.159 -22.570 1.00 90.50 192 LYS A C 1
ATOM 1588 O O . LYS A 1 192 ? -2.214 -1.337 -23.262 1.00 90.50 192 LYS A O 1
ATOM 1593 N N . THR A 1 193 ? -0.863 -1.830 -21.525 1.00 88.69 193 THR A N 1
ATOM 1594 C CA . THR A 1 193 ? -0.636 -0.446 -21.097 1.00 88.69 193 THR A CA 1
ATOM 1595 C C . THR A 1 193 ? 0.073 0.326 -22.195 1.00 88.69 193 THR A C 1
ATOM 1597 O O . THR A 1 193 ? -0.423 1.364 -22.605 1.00 88.69 193 THR A O 1
ATOM 1600 N N . LEU A 1 194 ? 1.167 -0.208 -22.743 1.00 87.50 194 LEU A N 1
ATOM 1601 C CA . LEU A 1 194 ? 1.889 0.447 -23.836 1.00 87.50 194 LEU A CA 1
ATOM 1602 C C . LEU A 1 194 ? 0.996 0.645 -25.060 1.00 87.50 194 LEU A C 1
ATOM 1604 O O . LEU A 1 194 ? 0.911 1.756 -25.565 1.00 87.50 194 LEU A O 1
ATOM 1608 N N . THR A 1 195 ? 0.243 -0.384 -25.459 1.00 89.56 195 THR A N 1
ATOM 1609 C CA . THR A 1 195 ? -0.701 -0.283 -26.585 1.00 89.56 195 THR A CA 1
ATOM 1610 C C . THR A 1 195 ? -1.764 0.789 -26.340 1.00 89.56 195 THR A C 1
ATOM 1612 O O . THR A 1 195 ? -2.123 1.529 -27.253 1.00 89.56 195 THR A O 1
ATOM 1615 N N . TYR A 1 196 ? -2.304 0.865 -25.121 1.00 89.56 196 TYR A N 1
ATOM 1616 C CA . TYR A 1 196 ? -3.291 1.878 -24.759 1.00 89.56 196 TYR A CA 1
ATOM 1617 C C . TYR A 1 196 ? -2.688 3.276 -24.845 1.00 89.56 196 TYR A C 1
ATOM 1619 O O . TYR A 1 196 ? -3.267 4.166 -25.465 1.00 89.56 196 TYR A O 1
ATOM 1627 N N . LEU A 1 197 ? -1.510 3.451 -24.252 1.00 85.50 197 LEU A N 1
ATOM 1628 C CA . LEU A 1 197 ? -0.841 4.733 -24.238 1.00 85.50 197 LEU A CA 1
ATOM 1629 C C . LEU A 1 197 ? -0.444 5.181 -25.654 1.00 85.50 197 LEU A C 1
ATOM 1631 O O . LEU A 1 197 ? -0.631 6.342 -25.963 1.00 85.50 197 LEU A O 1
ATOM 1635 N N . GLU A 1 198 ? 0.030 4.288 -26.525 1.00 83.62 198 GLU A N 1
ATOM 1636 C CA . GLU A 1 198 ? 0.369 4.609 -27.922 1.00 83.62 198 GLU A CA 1
ATOM 1637 C C . GLU A 1 198 ? -0.855 4.997 -28.762 1.00 83.62 198 GLU A C 1
ATOM 1639 O O . GLU A 1 198 ? -0.764 5.852 -29.640 1.00 83.62 198 GLU A O 1
ATOM 1644 N N . LYS A 1 199 ? -2.005 4.355 -28.521 1.00 86.38 199 LYS A N 1
ATOM 1645 C CA . LYS A 1 199 ? -3.226 4.582 -29.309 1.00 86.38 199 LYS A CA 1
ATOM 1646 C C . LYS A 1 199 ? -4.027 5.793 -28.857 1.00 86.38 199 LYS A C 1
ATOM 1648 O O . LYS A 1 199 ? -4.661 6.440 -29.685 1.00 86.38 199 LYS A O 1
ATOM 1653 N N . HIS A 1 200 ? -4.068 6.044 -27.553 1.00 83.31 200 HIS A N 1
ATOM 1654 C CA . HIS A 1 200 ? -4.978 7.024 -26.958 1.00 83.31 200 HIS A CA 1
ATOM 1655 C C . HIS A 1 200 ? -4.270 8.267 -26.424 1.00 83.31 200 HIS A C 1
ATOM 1657 O O . HIS A 1 200 ? -4.934 9.263 -26.147 1.00 83.31 200 HIS A O 1
ATOM 1663 N N . LEU A 1 201 ? -2.945 8.231 -26.279 1.00 77.50 201 LEU A N 1
ATOM 1664 C CA . LEU A 1 201 ? -2.148 9.362 -25.827 1.00 77.50 201 LEU A CA 1
ATOM 1665 C C . LEU A 1 201 ? -1.013 9.601 -26.827 1.00 77.50 201 LEU A C 1
ATOM 1667 O O . LEU A 1 201 ? -0.471 8.676 -27.425 1.00 77.50 201 LEU A O 1
ATOM 1671 N N . ALA A 1 202 ? -0.627 10.861 -27.018 1.00 69.62 202 ALA A N 1
ATOM 1672 C CA . ALA A 1 202 ? 0.600 11.182 -27.739 1.00 69.62 202 ALA A CA 1
ATOM 1673 C C . ALA A 1 202 ? 1.788 10.837 -26.830 1.00 69.62 202 ALA A C 1
ATOM 1675 O O . ALA A 1 202 ? 2.335 11.699 -26.141 1.00 69.62 202 ALA A O 1
ATOM 1676 N N . LEU A 1 203 ? 2.116 9.548 -26.735 1.00 66.12 203 LEU A N 1
ATOM 1677 C CA . LEU A 1 203 ? 3.116 9.084 -25.794 1.00 66.12 203 LEU A CA 1
ATOM 1678 C C . LEU A 1 203 ? 4.528 9.392 -26.304 1.00 66.12 203 LEU A C 1
ATOM 1680 O O . LEU A 1 203 ? 4.936 8.969 -27.384 1.00 66.12 203 LEU A O 1
ATOM 1684 N N . MET A 1 204 ? 5.298 10.084 -25.468 1.00 65.12 204 MET A N 1
ATOM 1685 C CA . MET A 1 204 ? 6.735 10.262 -25.625 1.00 65.12 204 MET A CA 1
ATOM 1686 C C . MET A 1 204 ? 7.444 9.485 -24.513 1.00 65.12 204 MET A C 1
ATOM 1688 O O . MET A 1 204 ? 7.268 9.787 -23.334 1.00 65.12 204 MET A O 1
ATOM 1692 N N . PHE A 1 205 ? 8.256 8.488 -24.872 1.00 64.06 205 PHE A N 1
ATOM 1693 C CA . PHE A 1 205 ? 9.130 7.825 -23.904 1.00 64.06 205 PHE A CA 1
ATOM 1694 C C . PHE A 1 205 ? 10.335 8.717 -23.612 1.00 64.06 205 PHE A C 1
ATOM 1696 O O . PHE A 1 205 ? 11.214 8.868 -24.460 1.00 64.06 205 PHE A O 1
ATOM 1703 N N . LEU A 1 206 ? 10.398 9.263 -22.400 1.00 58.12 206 LEU A N 1
ATOM 1704 C CA . LEU A 1 206 ? 11.595 9.913 -21.882 1.00 58.12 206 LEU A CA 1
ATOM 1705 C C .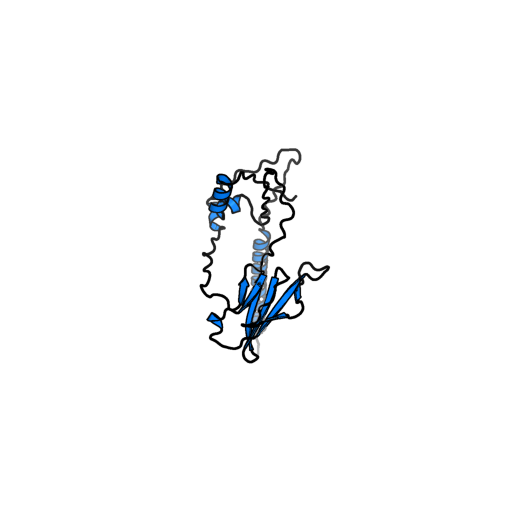 LEU A 1 206 ? 12.296 8.934 -20.933 1.00 58.12 206 LEU A C 1
ATOM 1707 O O . LEU A 1 206 ? 11.833 8.700 -19.821 1.00 58.12 206 LEU A O 1
ATOM 1711 N N . MET A 1 207 ? 13.389 8.316 -21.383 1.00 53.84 207 MET A N 1
ATOM 1712 C CA . MET A 1 207 ? 14.246 7.521 -20.501 1.00 53.84 207 MET A CA 1
ATOM 1713 C C . MET A 1 207 ? 15.333 8.425 -19.933 1.00 53.84 207 MET A C 1
ATOM 1715 O O . MET A 1 207 ? 16.216 8.869 -20.665 1.00 53.84 207 MET A O 1
ATOM 1719 N N . VAL A 1 208 ? 15.276 8.690 -18.629 1.00 52.16 208 VAL A N 1
ATOM 1720 C CA . VAL A 1 208 ? 16.384 9.326 -17.916 1.00 52.16 208 VAL A CA 1
ATOM 1721 C C . VAL A 1 208 ? 17.380 8.226 -17.570 1.00 52.16 208 VAL A C 1
ATOM 1723 O O . VAL A 1 208 ? 17.120 7.400 -16.701 1.00 52.16 208 VAL A O 1
ATOM 1726 N N . ILE A 1 209 ? 18.509 8.184 -18.277 1.00 44.94 209 ILE A N 1
ATOM 1727 C CA . ILE A 1 209 ? 19.652 7.376 -17.849 1.00 44.94 209 ILE A CA 1
ATOM 1728 C C . ILE A 1 209 ? 20.286 8.149 -16.692 1.00 44.94 209 ILE A C 1
ATOM 1730 O O . ILE A 1 209 ? 20.993 9.131 -16.921 1.00 44.94 209 ILE A O 1
ATOM 1734 N N . GLN A 1 210 ? 19.956 7.762 -15.457 1.00 32.69 210 GLN A N 1
ATOM 1735 C CA . GLN A 1 210 ? 20.674 8.235 -14.275 1.00 32.69 210 GLN A CA 1
ATOM 1736 C C . GLN A 1 210 ? 22.123 7.756 -14.417 1.00 32.69 210 GLN A C 1
ATOM 1738 O O . GLN A 1 210 ? 22.364 6.567 -14.634 1.00 32.69 210 GLN A O 1
ATOM 1743 N N . LYS A 1 211 ? 23.049 8.713 -14.437 1.00 33.44 211 LYS A N 1
ATOM 1744 C CA . LYS A 1 211 ? 24.482 8.484 -14.629 1.00 33.44 211 LYS A CA 1
ATOM 1745 C C . LYS A 1 211 ? 25.151 8.101 -13.318 1.00 33.44 211 LYS A C 1
ATOM 1747 O O . LYS A 1 211 ? 24.725 8.655 -12.282 1.00 33.44 211 LYS A O 1
#

pLDDT: mean 80.24, std 15.03, range [32.69, 96.81]

Organism: Mytilus edulis (NCBI:txid6550)